Protein AF-X1GZP2-F1 (afdb_monomer_lite)

pLDDT: mean 79.72, std 18.7, range [32.41, 98.31]

Radius of gyration: 39.23 Å; chains: 1; bounding box: 104×43×105 Å

Foldseek 3Di:
DDDDDDDDDPPDPDDDFDWDDKDLDAKAWEAADDDDPDPDDDDDFFDKFWFADWQVPADPQKHFQCPPPPHHRQAQHFYDYDPPPDHTGDIDHHQDIKTKGADDDDDDDDDDPPDPDDDDDDDDDDDPDDPDDDDDDDDDDDPDDDPPPPPPDDDDDDDFFFDRMWMWDWGTSFAKAWETTIMTGNDIDRDDDPRTDDDDDDDLVVQDPVDHPQCCPPPHHRCPRHGYGYHHVPDHTRDIDDYNDIDIDTDTHHGDDDDDDDDD

Secondary structure (DSSP, 8-state):
-------------PPP-PPPP---PPSEEEE------S---SBPTT-EEEE-S-GGGPPTTEEESBSSTT--B-TT-EEEEPPTT--S--EE--S----EE---------------------------------SS--------------------------BSSEEEE----PPSEEEEEEEEESS-BSSPPTTEE----S-GGGPPTT---SBS-TT--B-TT-EEEEPPTTPPTT-EE--S----EES--B-----PPPP-

Organism: NCBI:txid412755

Sequence (264 aa):
SHNHGGYTSYTGPTPPLYTAEEENIPPYYEMAFIEKEANDTPIPSDLIVMWGGDISSIPAGWELCNGSNGTPDLRDKFIRGAPPGEDPGTLGGTIDHSHTYTQIPQHRHTIDSGGSSHSHGVGSVKSNGVGALIWTGACYTRGVGYTNYGGNTHTHSVPNVGQATCTTLNTNNQPPYFKVAFIMNTVVTENLPLGAISMWGDSIANIPSGWNQCTGTSGTPNMLDRFPKGVATGEQPGLVGGSATHRHTYTAVPQHTHTIPTDP

Structure (mmCIF, N/CA/C/O backbone):
data_AF-X1GZP2-F1
#
_entry.id   AF-X1GZP2-F1
#
loop_
_atom_site.group_PDB
_atom_site.id
_atom_site.type_symbol
_atom_site.label_atom_id
_atom_site.label_alt_id
_atom_site.label_comp_id
_atom_site.label_asym_id
_atom_site.label_entity_id
_atom_site.label_seq_id
_atom_site.pdbx_PDB_ins_code
_atom_site.Cartn_x
_atom_site.Cartn_y
_atom_site.Cartn_z
_atom_site.occupancy
_atom_site.B_iso_or_equiv
_atom_site.auth_seq_id
_atom_site.auth_comp_id
_atom_site.auth_asym_id
_atom_site.auth_atom_id
_atom_site.pdbx_PDB_model_num
ATOM 1 N N . SER A 1 1 ? 49.727 25.126 -46.346 1.00 43.44 1 SER A N 1
ATOM 2 C CA . SER A 1 1 ? 48.559 25.706 -45.659 1.00 43.44 1 SER A CA 1
ATOM 3 C C . SER A 1 1 ? 47.305 25.021 -46.169 1.00 43.44 1 SER A C 1
ATOM 5 O O . SER A 1 1 ? 46.887 25.325 -47.276 1.00 43.44 1 SER A O 1
ATOM 7 N N . HIS A 1 2 ? 46.717 24.091 -45.415 1.00 32.41 2 HIS A N 1
ATOM 8 C CA . HIS A 1 2 ? 45.388 23.581 -45.758 1.00 32.41 2 HIS A CA 1
ATOM 9 C C . HIS A 1 2 ? 44.452 23.771 -44.570 1.00 32.41 2 HIS A C 1
ATOM 11 O O . HIS A 1 2 ? 44.559 23.137 -43.522 1.00 32.41 2 HIS A O 1
ATOM 17 N N . ASN A 1 3 ? 43.624 24.789 -44.772 1.00 36.22 3 ASN A N 1
ATOM 18 C CA . ASN A 1 3 ? 42.573 25.295 -43.919 1.00 36.22 3 ASN A CA 1
ATOM 19 C C . ASN A 1 3 ? 41.535 24.184 -43.708 1.00 36.22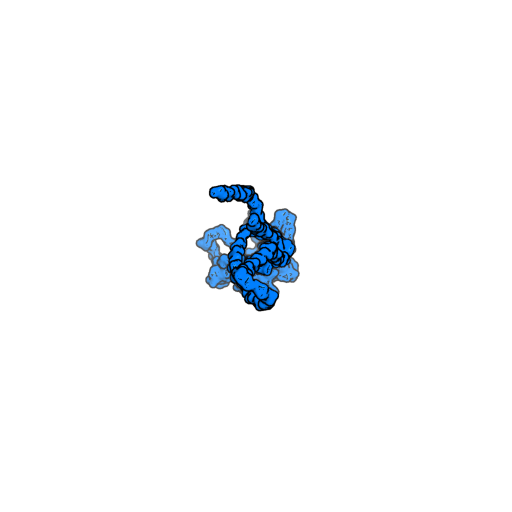 3 ASN A C 1
ATOM 21 O O . ASN A 1 3 ? 40.901 23.757 -44.671 1.00 36.22 3 ASN A O 1
ATOM 25 N N . HIS A 1 4 ? 41.394 23.692 -42.478 1.00 39.31 4 HIS A N 1
ATOM 26 C CA . HIS A 1 4 ? 40.314 22.775 -42.131 1.00 39.31 4 HIS A CA 1
ATOM 27 C C . HIS A 1 4 ? 39.087 23.615 -41.791 1.00 39.31 4 HIS A C 1
ATOM 29 O O . HIS A 1 4 ? 39.000 24.208 -40.716 1.00 39.31 4 HIS A O 1
ATOM 35 N N . GLY A 1 5 ? 38.170 23.705 -42.755 1.00 33.16 5 GLY A N 1
ATOM 36 C CA . GLY A 1 5 ? 36.860 24.310 -42.564 1.00 33.16 5 GLY A CA 1
ATOM 37 C C . GLY A 1 5 ? 36.130 23.610 -41.422 1.00 33.16 5 GLY A C 1
ATOM 38 O O . GLY A 1 5 ? 35.934 22.396 -41.450 1.00 33.16 5 GLY A O 1
ATOM 39 N N . GLY A 1 6 ? 35.767 24.385 -40.403 1.00 36.72 6 GLY A N 1
ATOM 40 C CA . GLY A 1 6 ? 34.932 23.919 -39.309 1.00 36.72 6 GLY A CA 1
ATOM 41 C C . GLY A 1 6 ? 33.569 23.493 -39.839 1.00 36.72 6 GLY A C 1
ATOM 42 O O . GLY A 1 6 ? 32.854 24.290 -40.442 1.00 36.72 6 GLY A O 1
ATOM 43 N N . TYR A 1 7 ? 33.205 22.238 -39.595 1.00 40.03 7 TYR A N 1
ATOM 44 C CA . TYR A 1 7 ? 31.831 21.790 -39.754 1.00 40.03 7 TYR A CA 1
ATOM 45 C C . TYR A 1 7 ? 31.031 22.281 -38.552 1.00 40.03 7 TYR A C 1
ATOM 47 O O . TYR A 1 7 ? 31.285 21.901 -37.407 1.00 40.03 7 TYR A O 1
ATOM 55 N N . THR A 1 8 ? 30.071 23.157 -38.818 1.00 41.31 8 THR A N 1
ATOM 56 C CA . THR A 1 8 ? 29.083 23.601 -37.844 1.00 41.31 8 THR A CA 1
ATOM 57 C C . THR A 1 8 ? 28.119 22.447 -37.570 1.00 41.31 8 THR A C 1
ATOM 59 O O . THR A 1 8 ? 27.216 22.162 -38.352 1.00 41.31 8 THR A O 1
ATOM 62 N N . SER A 1 9 ? 28.301 21.750 -36.447 1.00 46.78 9 SER A N 1
ATOM 63 C CA . SER A 1 9 ? 27.241 20.901 -35.905 1.00 46.78 9 SER A CA 1
ATOM 64 C C . SER A 1 9 ? 26.099 21.808 -35.459 1.00 46.78 9 SER A C 1
ATOM 66 O O . SER A 1 9 ? 26.313 22.703 -34.644 1.00 46.78 9 SER A O 1
ATOM 68 N N . TYR A 1 10 ? 24.904 21.596 -36.004 1.00 42.06 10 TYR A N 1
ATOM 69 C CA . TYR A 1 10 ? 23.681 22.267 -35.576 1.00 42.06 10 TYR A CA 1
ATOM 70 C C . TYR A 1 10 ? 23.514 22.127 -34.052 1.00 42.06 10 TYR A C 1
ATOM 72 O O . TYR A 1 10 ? 23.301 21.028 -33.550 1.00 42.06 10 TYR A O 1
ATOM 80 N N . THR A 1 11 ? 23.642 23.234 -33.314 1.00 45.88 11 THR A N 1
ATOM 81 C CA . THR A 1 11 ? 23.445 23.313 -31.856 1.00 45.88 11 THR A CA 1
ATOM 82 C C . THR A 1 11 ? 22.025 23.771 -31.524 1.00 45.88 11 THR A C 1
ATOM 84 O O . THR A 1 11 ? 21.825 24.666 -30.703 1.00 45.88 11 THR A O 1
ATOM 87 N N . GLY A 1 12 ? 21.023 23.216 -32.206 1.00 44.94 12 GLY A N 1
ATOM 88 C CA . GLY A 1 12 ? 19.660 23.306 -31.693 1.00 44.94 12 GLY A CA 1
ATOM 89 C C . GLY A 1 12 ? 19.553 22.428 -30.443 1.00 44.94 12 GLY A C 1
ATOM 90 O O . GLY A 1 12 ? 20.174 21.363 -30.423 1.00 44.94 12 GLY A O 1
ATOM 91 N N . PRO A 1 13 ? 18.815 22.834 -29.397 1.00 43.53 13 PRO A N 1
ATOM 92 C CA . PRO A 1 13 ? 18.552 21.945 -28.276 1.00 43.53 13 PRO A CA 1
ATOM 93 C C . PRO A 1 13 ? 17.840 20.704 -28.820 1.00 43.53 13 PRO A C 1
ATOM 95 O O . PRO A 1 13 ? 16.735 20.798 -29.356 1.00 43.53 13 PRO A O 1
ATOM 98 N N . THR A 1 14 ? 18.487 19.543 -28.740 1.00 56.09 14 THR A N 1
ATOM 99 C CA . THR A 1 14 ? 17.797 18.277 -28.960 1.00 56.09 14 THR A CA 1
ATOM 100 C C . THR A 1 14 ? 16.697 18.180 -27.907 1.00 56.09 14 THR A C 1
ATOM 102 O O . THR A 1 14 ? 16.983 18.405 -26.725 1.00 56.09 14 THR A O 1
ATOM 105 N N . PRO A 1 15 ? 15.442 17.884 -28.294 1.00 55.75 15 PRO A N 1
ATOM 106 C CA . PRO A 1 15 ? 14.413 17.579 -27.319 1.00 55.75 15 PRO A CA 1
ATOM 107 C C . PRO A 1 15 ? 14.950 16.502 -26.371 1.00 55.75 15 PRO A C 1
ATOM 109 O O . PRO A 1 15 ? 15.611 15.566 -26.839 1.00 55.75 15 PRO A O 1
ATOM 112 N N . PRO A 1 16 ? 14.740 16.636 -25.056 1.00 60.72 16 PRO A N 1
ATOM 113 C CA . PRO A 1 16 ? 15.142 15.602 -24.121 1.00 60.72 16 PRO A CA 1
ATOM 114 C C . PRO A 1 16 ? 14.532 14.261 -24.543 1.00 60.72 16 PRO A C 1
ATOM 116 O O . PRO A 1 16 ? 13.341 14.160 -24.833 1.00 60.72 16 PRO A O 1
ATOM 119 N N . LEU A 1 17 ? 15.385 13.242 -24.634 1.00 66.06 17 LEU A N 1
ATOM 120 C CA . LEU A 1 17 ? 14.959 11.877 -24.902 1.00 66.06 17 LEU A CA 1
ATOM 121 C C . LEU A 1 17 ? 14.375 11.318 -23.609 1.00 66.06 17 LEU A C 1
ATOM 123 O O . LEU A 1 17 ? 15.114 11.091 -22.650 1.00 66.06 17 LEU A O 1
ATOM 127 N N . TYR A 1 18 ? 13.064 11.116 -23.585 1.00 65.31 18 TYR A N 1
ATOM 128 C CA . TYR A 1 18 ? 12.374 10.479 -22.471 1.00 65.31 18 TYR A CA 1
ATOM 129 C C . TYR A 1 18 ? 12.030 9.034 -22.821 1.00 65.31 18 TYR A C 1
ATOM 131 O O . TYR A 1 18 ? 11.778 8.695 -23.979 1.00 65.31 18 TYR A O 1
ATOM 139 N N . THR A 1 19 ? 12.019 8.176 -21.807 1.00 69.44 19 THR A N 1
ATOM 140 C CA . THR A 1 19 ? 11.321 6.894 -21.899 1.00 69.44 19 THR A CA 1
ATOM 141 C C . THR A 1 19 ? 9.811 7.136 -21.851 1.00 69.44 19 THR A C 1
ATOM 143 O O . THR A 1 19 ? 9.376 8.215 -21.450 1.00 69.44 19 THR A O 1
ATOM 146 N N . ALA A 1 20 ? 9.005 6.146 -22.235 1.00 74.62 20 ALA A N 1
ATOM 147 C CA . ALA A 1 20 ? 7.559 6.221 -22.038 1.00 74.62 20 ALA A CA 1
ATOM 148 C C . ALA A 1 20 ? 7.217 6.457 -20.555 1.00 74.62 20 ALA A C 1
ATOM 150 O O . ALA A 1 20 ? 7.911 5.947 -19.667 1.00 74.62 20 ALA A O 1
ATOM 151 N N . GLU A 1 21 ? 6.165 7.233 -20.297 1.00 78.25 21 GLU A N 1
ATOM 152 C CA . GLU A 1 21 ? 5.580 7.364 -18.963 1.00 78.25 21 GLU A CA 1
ATOM 153 C C . GLU A 1 21 ? 4.803 6.094 -18.614 1.00 78.25 21 GLU A C 1
ATOM 155 O O . GLU A 1 21 ? 4.159 5.501 -19.475 1.00 78.25 21 GLU A O 1
ATOM 160 N N . GLU A 1 22 ? 4.873 5.681 -17.352 1.00 80.56 22 GLU A N 1
ATOM 161 C CA . GLU A 1 22 ? 4.202 4.486 -16.840 1.00 80.56 22 GLU A CA 1
ATOM 162 C C . GLU A 1 22 ? 3.630 4.775 -15.454 1.00 80.56 22 GLU A C 1
ATOM 164 O O . GLU A 1 22 ? 4.180 5.584 -14.698 1.00 80.56 22 GLU A O 1
ATOM 169 N N . GLU A 1 23 ? 2.533 4.102 -15.111 1.00 82.75 23 GLU A N 1
ATOM 170 C CA . GLU A 1 23 ? 1.934 4.210 -13.785 1.00 82.75 23 GLU A CA 1
ATOM 171 C C . GLU A 1 23 ? 2.861 3.583 -12.736 1.00 82.75 23 GLU A C 1
ATOM 173 O O . GLU A 1 23 ? 3.312 2.448 -12.870 1.00 82.75 23 GLU A O 1
ATOM 178 N N . ASN A 1 24 ? 3.142 4.328 -11.667 1.00 86.88 24 ASN A N 1
ATOM 179 C CA . ASN A 1 24 ? 3.998 3.883 -10.568 1.00 86.88 24 ASN A CA 1
ATOM 180 C C . ASN A 1 24 ? 3.250 3.868 -9.223 1.00 86.88 24 ASN A C 1
ATOM 182 O O . ASN A 1 24 ? 3.821 4.124 -8.163 1.00 86.88 24 ASN A O 1
ATOM 186 N N . ILE A 1 25 ? 1.941 3.625 -9.258 1.00 90.94 25 ILE A N 1
ATOM 187 C CA . ILE A 1 25 ? 1.127 3.557 -8.046 1.00 90.94 25 ILE A CA 1
ATOM 188 C C . ILE A 1 25 ? 1.198 2.119 -7.503 1.00 90.94 25 ILE A C 1
ATOM 190 O O . ILE A 1 25 ? 0.899 1.182 -8.250 1.00 90.94 25 ILE A O 1
ATOM 194 N N . PRO A 1 26 ? 1.597 1.904 -6.232 1.00 93.44 26 PRO A N 1
ATOM 195 C CA . PRO A 1 26 ? 1.622 0.568 -5.643 1.00 93.44 26 PRO A CA 1
ATOM 196 C C . PRO A 1 26 ? 0.196 0.018 -5.478 1.00 93.44 26 PRO A C 1
ATOM 198 O O . PRO A 1 26 ? -0.755 0.798 -5.487 1.00 93.44 26 PRO A O 1
ATOM 201 N N . PRO A 1 27 ? 0.010 -1.299 -5.261 1.00 94.31 27 PRO A N 1
ATOM 202 C CA . PRO A 1 27 ? -1.322 -1.892 -5.146 1.00 94.31 27 PRO A CA 1
ATOM 203 C C . PRO A 1 27 ? -2.185 -1.208 -4.081 1.00 94.31 27 PRO A C 1
ATOM 205 O O . PRO A 1 27 ? -1.811 -1.180 -2.904 1.00 94.31 27 PRO A O 1
ATOM 208 N N . TYR A 1 28 ? -3.348 -0.697 -4.478 1.00 95.75 28 TYR A N 1
ATOM 209 C CA . TYR A 1 28 ? -4.227 0.078 -3.605 1.00 95.75 28 TYR A CA 1
ATOM 210 C C . TYR A 1 28 ? -5.680 -0.399 -3.623 1.00 95.75 28 TYR A C 1
ATOM 212 O O . TYR A 1 28 ? -6.116 -1.111 -4.530 1.00 95.75 28 TYR A O 1
ATOM 220 N N . TYR A 1 29 ? -6.409 0.021 -2.592 1.00 96.69 29 TYR A N 1
ATOM 221 C CA . TYR A 1 29 ? -7.864 -0.009 -2.500 1.00 96.69 29 TYR A CA 1
ATOM 222 C C . TYR A 1 29 ? -8.360 1.418 -2.245 1.00 96.69 29 TYR A C 1
ATOM 224 O O . TYR A 1 29 ? -7.835 2.104 -1.361 1.00 96.69 29 TYR A O 1
ATOM 232 N N . GLU A 1 30 ? -9.346 1.874 -3.015 1.00 94.56 30 GLU A N 1
ATOM 233 C CA . GLU A 1 30 ? -9.943 3.197 -2.829 1.00 94.56 30 GLU A CA 1
ATOM 234 C C . GLU A 1 30 ? -10.972 3.191 -1.702 1.00 94.56 30 GLU A C 1
ATOM 236 O O . GLU A 1 30 ? -11.934 2.423 -1.717 1.00 94.56 30 GLU A O 1
ATOM 241 N N . MET A 1 31 ? -10.762 4.066 -0.721 1.00 93.12 31 MET A N 1
ATOM 242 C CA . MET A 1 31 ? -11.669 4.291 0.397 1.00 93.12 31 MET A CA 1
ATOM 243 C C . MET A 1 31 ? -12.045 5.765 0.508 1.00 93.12 31 MET A C 1
ATOM 245 O O . MET A 1 31 ? -11.239 6.651 0.223 1.00 93.12 31 MET A O 1
ATOM 249 N N . ALA A 1 32 ? -13.256 6.034 0.986 1.00 90.44 32 ALA A N 1
ATOM 250 C CA . ALA A 1 32 ? -13.651 7.382 1.361 1.00 90.44 32 ALA A CA 1
ATOM 251 C C . ALA A 1 32 ? -12.973 7.761 2.687 1.00 90.44 32 ALA A C 1
ATOM 253 O O . ALA A 1 32 ? -13.151 7.086 3.702 1.00 90.44 32 ALA A O 1
ATOM 254 N N . PHE A 1 33 ? -12.197 8.844 2.684 1.00 91.50 33 PHE A N 1
ATOM 255 C CA . PHE A 1 33 ? -11.716 9.458 3.918 1.00 91.50 33 PHE A CA 1
ATOM 256 C C . PHE A 1 33 ? -12.791 10.400 4.443 1.00 91.50 33 PHE A C 1
ATOM 258 O O . PHE A 1 33 ? -13.221 11.305 3.732 1.00 91.50 33 PHE A O 1
ATOM 265 N N . ILE A 1 34 ? -13.234 10.157 5.672 1.00 88.06 34 ILE A N 1
ATOM 266 C CA . ILE A 1 34 ? -14.304 10.917 6.312 1.00 88.06 34 ILE A CA 1
ATOM 267 C C . ILE A 1 34 ? -13.761 11.673 7.523 1.00 88.06 34 ILE A C 1
ATOM 269 O O . ILE A 1 34 ? -12.947 11.147 8.283 1.00 88.06 34 ILE A O 1
ATOM 273 N N . GLU A 1 35 ? -14.232 12.903 7.700 1.00 89.00 35 GLU A N 1
ATOM 274 C CA . GLU A 1 35 ? -13.983 13.735 8.874 1.00 89.00 35 GLU A CA 1
ATOM 275 C C . GLU A 1 35 ? -15.296 13.929 9.632 1.00 89.00 35 GLU A C 1
ATOM 277 O O . GLU A 1 35 ? -16.379 14.027 9.050 1.00 89.00 35 GLU A O 1
ATOM 282 N N . LYS A 1 36 ? -15.214 13.917 10.961 1.00 85.44 36 LYS A N 1
ATOM 283 C CA . LYS A 1 36 ? -16.381 14.077 11.822 1.00 85.44 36 LYS A CA 1
ATOM 284 C C . LYS A 1 36 ? -16.612 15.561 12.095 1.00 85.44 36 LYS A C 1
ATOM 286 O O . LYS A 1 36 ? -15.870 16.166 12.855 1.00 85.44 36 LYS A O 1
ATOM 291 N N . GLU A 1 37 ? -17.695 16.104 11.547 1.00 87.25 37 GLU A N 1
ATOM 292 C CA . GLU A 1 37 ? -18.018 17.544 11.601 1.00 87.25 37 GLU A CA 1
ATOM 293 C C . GLU A 1 37 ? -18.861 17.974 12.819 1.00 87.25 37 GLU A C 1
ATOM 295 O O . GLU A 1 37 ? -19.132 19.157 13.020 1.00 87.25 37 GLU A O 1
ATOM 300 N N . ALA A 1 38 ? -19.317 17.029 13.646 1.00 84.25 38 ALA A N 1
ATOM 301 C CA . ALA A 1 38 ? -20.135 17.317 14.824 1.00 84.25 38 ALA A CA 1
ATOM 302 C C . ALA A 1 38 ? -19.796 16.394 15.997 1.00 84.25 38 ALA A C 1
ATOM 304 O O . ALA A 1 38 ? -19.423 15.230 15.828 1.00 84.25 38 ALA A O 1
ATOM 305 N N . ASN A 1 39 ? -19.953 16.902 17.218 1.00 77.44 39 ASN A N 1
ATOM 306 C CA . ASN A 1 39 ? -19.701 16.164 18.454 1.00 77.44 39 ASN A CA 1
ATOM 307 C C . ASN A 1 39 ? -20.886 15.268 18.845 1.00 77.44 39 ASN A C 1
ATOM 309 O O . ASN A 1 39 ? -21.477 15.474 19.896 1.00 77.44 39 ASN A O 1
ATOM 313 N N . ASP A 1 40 ? -21.185 14.251 18.036 1.00 67.12 40 ASP A N 1
ATOM 314 C CA . ASP A 1 40 ? -22.168 13.222 18.397 1.00 67.12 40 ASP A CA 1
ATOM 315 C C . ASP A 1 40 ? -21.485 11.876 18.697 1.00 67.12 40 ASP A C 1
ATOM 317 O O . ASP A 1 40 ? -20.550 11.474 18.002 1.00 67.12 40 ASP A O 1
ATOM 321 N N . THR A 1 41 ? -21.914 11.203 19.762 1.00 72.69 41 THR A N 1
ATOM 322 C CA . THR A 1 41 ? -21.697 9.768 20.013 1.00 72.69 41 THR A CA 1
ATOM 323 C C . THR A 1 41 ? -22.954 9.035 19.556 1.00 72.69 41 THR A C 1
ATOM 325 O O . THR A 1 41 ? -24.044 9.560 19.818 1.00 72.69 41 THR A O 1
ATOM 328 N N . PRO A 1 42 ? -22.873 7.858 18.909 1.00 85.75 42 PRO A N 1
ATOM 329 C CA . PRO A 1 42 ? -21.751 6.895 18.864 1.00 85.75 42 PRO A CA 1
ATOM 330 C C . PRO A 1 42 ? -20.970 6.816 17.525 1.00 85.75 42 PRO A C 1
ATOM 332 O O . PRO A 1 42 ? -21.340 7.443 16.534 1.00 85.75 42 PRO A O 1
ATOM 335 N N . ILE A 1 43 ? -19.890 6.016 17.486 1.00 86.19 43 ILE A N 1
ATOM 336 C CA . ILE A 1 43 ? -19.159 5.649 16.257 1.00 86.19 43 ILE A CA 1
ATOM 337 C C . ILE A 1 43 ? -20.088 4.800 15.366 1.00 86.19 43 ILE A C 1
ATOM 339 O O . ILE A 1 43 ? -20.596 3.774 15.838 1.00 86.19 43 ILE A O 1
ATOM 343 N N . PRO A 1 44 ? -20.327 5.192 14.098 1.00 87.69 44 PRO A N 1
ATOM 344 C CA . PRO A 1 44 ? -21.209 4.451 13.196 1.00 87.69 44 PRO A CA 1
ATOM 345 C C . PRO A 1 44 ? -20.620 3.081 12.853 1.00 87.69 44 PRO A C 1
ATOM 347 O O . PRO A 1 44 ? -19.403 2.917 12.912 1.00 87.69 44 PRO A O 1
ATOM 350 N N . SER A 1 45 ? -21.465 2.112 12.479 1.00 90.31 45 SER A N 1
ATOM 351 C CA . SER A 1 45 ? -20.993 0.869 11.849 1.00 90.31 45 SER A CA 1
ATOM 352 C C . SER A 1 45 ? -20.196 1.170 10.578 1.00 90.31 45 SER A C 1
ATOM 354 O O . SER A 1 45 ? -20.312 2.257 10.010 1.00 90.31 45 SER A O 1
ATOM 356 N N . ASP A 1 46 ? -19.405 0.195 10.135 1.00 92.38 46 ASP A N 1
ATOM 357 C CA . ASP A 1 46 ? -18.638 0.242 8.887 1.00 92.38 46 ASP A CA 1
ATOM 358 C C . ASP A 1 46 ? -17.434 1.206 8.906 1.00 92.38 46 ASP A C 1
ATOM 360 O O . ASP A 1 46 ? -16.728 1.362 7.906 1.00 92.38 46 ASP A O 1
ATOM 364 N N . LEU A 1 47 ? -17.127 1.802 10.064 1.00 94.06 47 LEU A N 1
ATOM 365 C CA . LEU A 1 47 ? -15.887 2.530 10.292 1.00 94.06 47 LEU A CA 1
ATOM 366 C C . LEU A 1 47 ? -14.705 1.553 10.302 1.00 94.06 47 LEU A C 1
ATOM 368 O O . LEU A 1 47 ? -14.663 0.586 11.067 1.00 94.06 47 LEU A O 1
ATOM 372 N N . ILE A 1 48 ? -13.702 1.851 9.481 1.00 96.56 48 ILE A N 1
ATOM 373 C CA . ILE A 1 48 ? -12.472 1.070 9.383 1.00 96.56 48 ILE A CA 1
ATOM 374 C C . ILE A 1 48 ? -11.354 1.788 10.127 1.00 96.56 48 ILE A C 1
ATOM 376 O O . ILE A 1 48 ? -11.112 2.975 9.911 1.00 96.56 48 ILE A O 1
ATOM 380 N N . VAL A 1 49 ? -10.623 1.052 10.960 1.00 96.81 49 VAL A N 1
ATOM 381 C CA . VAL A 1 49 ? -9.417 1.549 11.630 1.00 96.81 49 VAL A CA 1
ATOM 382 C C . VAL A 1 49 ? -8.237 0.619 11.396 1.00 96.81 49 VAL A C 1
ATOM 384 O O . VAL A 1 49 ? -8.392 -0.571 11.113 1.00 96.81 49 VAL A O 1
ATOM 387 N N . MET A 1 50 ? -7.032 1.170 11.529 1.00 98.00 50 MET A N 1
ATOM 388 C CA . MET A 1 50 ? -5.825 0.357 11.618 1.00 98.00 50 MET A CA 1
ATOM 389 C C . MET A 1 50 ? -5.761 -0.299 12.997 1.00 98.00 50 MET A C 1
ATOM 391 O O . MET A 1 50 ? -6.151 0.293 14.003 1.00 98.00 50 MET A O 1
ATOM 395 N N . TRP A 1 51 ? -5.226 -1.509 13.059 1.00 97.81 51 TRP A N 1
ATOM 396 C CA . TRP A 1 51 ? -5.117 -2.272 14.290 1.00 97.81 51 TRP A CA 1
ATOM 397 C C . TRP A 1 51 ? -3.816 -3.070 14.335 1.00 97.81 51 TRP A C 1
ATOM 399 O O . TRP A 1 51 ? -3.396 -3.673 13.343 1.00 97.81 51 TRP A O 1
ATOM 409 N N . GLY A 1 52 ? -3.153 -3.019 15.492 1.00 93.94 52 GLY A N 1
ATOM 410 C CA . GLY A 1 52 ? -1.811 -3.576 15.688 1.00 93.94 52 GLY A CA 1
ATOM 411 C C . GLY A 1 52 ? -1.741 -4.890 16.469 1.00 93.94 52 GLY A C 1
ATOM 412 O O . GLY A 1 52 ? -0.634 -5.366 16.694 1.00 93.94 52 GLY A O 1
ATOM 413 N N . GLY A 1 53 ? -2.872 -5.437 16.928 1.00 93.81 53 GLY A N 1
ATOM 414 C CA . GLY A 1 53 ? -2.916 -6.686 17.701 1.00 93.81 53 GLY A CA 1
ATOM 415 C C . GLY A 1 53 ? -2.883 -7.957 16.842 1.00 93.81 53 GLY A C 1
ATOM 416 O O . GLY A 1 53 ? -2.885 -7.898 15.613 1.00 93.81 53 GLY A O 1
ATOM 417 N N . ASP A 1 54 ? -2.890 -9.124 17.491 1.00 95.69 54 ASP A N 1
ATOM 418 C CA . ASP A 1 54 ? -2.938 -10.424 16.806 1.00 95.69 54 ASP A CA 1
ATOM 419 C C . ASP A 1 54 ? -4.318 -10.676 16.195 1.00 95.69 54 ASP A C 1
ATOM 421 O O . ASP A 1 54 ? -5.307 -10.605 16.910 1.00 95.69 54 ASP A O 1
ATOM 425 N N . ILE A 1 55 ? -4.429 -11.090 14.932 1.00 96.44 55 ILE A N 1
ATOM 426 C CA . ILE A 1 55 ? -5.710 -11.313 14.225 1.00 96.44 55 ILE A CA 1
ATOM 427 C C . ILE A 1 55 ? -6.718 -12.181 15.009 1.00 96.44 55 ILE A C 1
ATOM 429 O O . ILE A 1 55 ? -7.923 -11.964 14.915 1.00 96.44 55 ILE A O 1
ATOM 433 N N . SER A 1 56 ? -6.260 -13.146 15.811 1.00 96.31 56 SER A N 1
ATOM 434 C CA . SER A 1 56 ? -7.130 -13.996 16.645 1.00 96.31 56 SER A CA 1
ATOM 435 C C . SER A 1 56 ? -7.732 -13.285 17.866 1.00 96.31 56 SER A C 1
ATOM 437 O O . SER A 1 56 ? -8.635 -13.823 18.501 1.00 96.31 56 SER A O 1
ATOM 439 N N . SER A 1 57 ? -7.227 -12.100 18.204 1.00 96.31 57 SER A N 1
ATOM 440 C CA . SER A 1 57 ? -7.634 -11.265 19.339 1.00 96.31 57 SER A CA 1
ATOM 441 C C . SER A 1 57 ? -8.446 -10.035 18.924 1.00 96.31 57 SER A C 1
ATOM 443 O O . SER A 1 57 ? -8.671 -9.148 19.750 1.00 96.31 57 SER A O 1
ATOM 445 N N . ILE A 1 58 ? -8.890 -9.973 17.659 1.00 96.69 58 ILE A N 1
ATOM 446 C CA . ILE A 1 58 ? -9.779 -8.908 17.183 1.00 96.69 58 ILE A CA 1
ATOM 447 C C . ILE A 1 58 ? -11.009 -8.851 18.110 1.00 96.69 58 ILE A C 1
ATOM 449 O O . ILE A 1 58 ? -11.648 -9.884 18.338 1.00 96.69 58 ILE A O 1
ATOM 453 N N . PRO A 1 59 ? -11.332 -7.679 18.689 1.00 96.00 59 PRO A N 1
ATOM 454 C CA . PRO A 1 59 ? -12.417 -7.573 19.658 1.00 96.00 59 PRO A CA 1
ATOM 455 C C . PRO A 1 59 ? -13.791 -7.894 19.070 1.00 96.00 59 PRO A C 1
ATOM 457 O O . PRO A 1 59 ? -14.053 -7.671 17.891 1.00 96.00 59 PRO A O 1
ATOM 460 N N . ALA A 1 60 ? -14.709 -8.351 19.922 1.00 94.50 60 ALA A N 1
ATOM 461 C CA . ALA A 1 60 ? -16.102 -8.540 19.530 1.00 94.50 60 ALA A CA 1
ATOM 462 C C . ALA A 1 60 ? -16.713 -7.231 18.993 1.00 94.50 60 ALA A C 1
ATOM 464 O O . ALA A 1 60 ? -16.457 -6.151 19.530 1.00 94.50 60 ALA A O 1
ATOM 465 N N . GLY A 1 61 ? -17.531 -7.340 17.943 1.00 94.25 61 GLY A N 1
ATOM 466 C CA . GLY A 1 61 ? -18.088 -6.184 17.232 1.00 94.25 61 GLY A CA 1
ATOM 467 C C . GLY A 1 61 ? -17.140 -5.563 16.203 1.00 94.25 61 GLY A C 1
ATOM 468 O O . GLY A 1 61 ? -17.493 -4.547 15.612 1.00 94.25 61 GLY A O 1
ATOM 469 N N . TRP A 1 62 ? -15.966 -6.166 15.985 1.00 96.94 62 TRP A N 1
ATOM 470 C CA . TRP A 1 62 ? -15.015 -5.807 14.938 1.00 96.94 62 TRP A CA 1
ATOM 471 C C . TRP A 1 62 ? -14.651 -7.026 14.104 1.00 96.94 62 TRP A C 1
ATOM 473 O O . TRP A 1 62 ? -14.586 -8.147 14.608 1.00 96.94 62 TRP A O 1
ATOM 483 N N . GLU A 1 63 ? -14.375 -6.798 12.828 1.00 97.31 63 GLU A N 1
ATOM 484 C CA . GLU A 1 63 ? -14.010 -7.843 11.883 1.00 97.31 63 GLU A CA 1
ATOM 485 C C . GLU A 1 63 ? -12.843 -7.426 10.995 1.00 97.31 63 GLU A C 1
ATOM 487 O O . GLU A 1 63 ? -12.677 -6.255 10.658 1.00 97.31 63 GLU A O 1
ATOM 492 N N . LEU A 1 64 ? -12.015 -8.398 10.606 1.00 98.06 64 LEU A N 1
ATOM 493 C CA . LEU A 1 64 ? -10.916 -8.172 9.672 1.00 98.06 64 LEU A CA 1
ATOM 494 C C . LEU A 1 64 ? -11.467 -7.829 8.284 1.00 98.06 64 LEU A C 1
ATOM 496 O O . LEU A 1 64 ? -12.253 -8.595 7.735 1.00 98.06 64 LEU A O 1
ATOM 500 N N . CYS A 1 65 ? -10.965 -6.751 7.683 1.00 98.00 65 CYS A N 1
ATOM 501 C CA . CYS A 1 65 ? -11.265 -6.366 6.305 1.00 98.00 65 CYS A CA 1
ATOM 502 C C . CYS A 1 65 ? -10.590 -7.318 5.305 1.00 98.00 65 CYS A C 1
ATOM 504 O O . CYS A 1 65 ? -9.517 -7.033 4.764 1.00 98.00 65 CYS A O 1
ATOM 506 N N . ASN A 1 66 ? -11.206 -8.482 5.095 1.00 97.19 66 ASN A N 1
ATOM 507 C CA . ASN A 1 66 ? -10.707 -9.564 4.244 1.00 97.19 66 ASN A CA 1
ATOM 508 C C . ASN A 1 66 ? -11.686 -9.968 3.125 1.00 97.19 66 ASN A C 1
ATOM 510 O O . ASN A 1 66 ? -11.481 -11.009 2.496 1.00 97.19 66 ASN A O 1
ATOM 514 N N . GLY A 1 67 ? -12.750 -9.189 2.902 1.00 96.31 67 GLY A N 1
ATOM 515 C CA . GLY A 1 67 ? -13.797 -9.495 1.921 1.00 96.31 67 GLY A CA 1
ATOM 516 C C . GLY A 1 67 ? -14.945 -10.363 2.453 1.00 96.31 67 GLY A C 1
ATOM 517 O O . GLY A 1 67 ? -15.887 -10.646 1.715 1.00 96.31 67 GLY A O 1
ATOM 518 N N . SER A 1 68 ? -14.878 -10.824 3.705 1.00 94.94 68 SER A N 1
ATOM 519 C CA . SER A 1 68 ? -15.935 -11.629 4.334 1.00 94.94 68 SER A CA 1
ATOM 520 C C . SER A 1 68 ? -16.903 -10.750 5.122 1.00 94.94 68 SER A C 1
ATOM 522 O O . SER A 1 68 ? -16.548 -9.647 5.536 1.00 94.94 68 SER A O 1
ATOM 524 N N . ASN A 1 69 ? -18.124 -11.253 5.343 1.00 92.94 69 ASN A N 1
ATOM 525 C CA . ASN A 1 69 ? -19.142 -10.636 6.207 1.00 92.94 69 ASN A CA 1
ATOM 526 C C . ASN A 1 69 ? -19.456 -9.161 5.881 1.00 92.94 69 ASN A C 1
ATOM 528 O O . ASN A 1 69 ? -19.796 -8.380 6.760 1.00 92.94 69 ASN A O 1
ATOM 532 N N . GLY A 1 70 ? -19.348 -8.781 4.604 1.00 92.06 70 GLY A N 1
ATOM 533 C CA . GLY A 1 70 ? -19.616 -7.414 4.144 1.00 92.06 70 GLY A CA 1
ATOM 534 C C . GLY A 1 70 ? -18.439 -6.446 4.286 1.00 92.06 70 GLY A C 1
ATOM 535 O O . GLY A 1 70 ? -18.543 -5.316 3.821 1.00 92.06 70 GLY A O 1
ATOM 536 N N . THR A 1 71 ? -17.309 -6.879 4.851 1.00 96.75 71 THR A N 1
ATOM 537 C CA . THR A 1 71 ? -16.092 -6.058 4.904 1.00 96.75 71 THR A CA 1
ATOM 538 C C . THR A 1 71 ? -15.407 -5.980 3.530 1.00 96.75 71 THR A C 1
ATOM 540 O O . THR A 1 71 ? -15.452 -6.950 2.768 1.00 96.75 71 THR A O 1
ATOM 543 N N . PRO A 1 72 ? -14.732 -4.868 3.184 1.00 96.75 72 PRO A N 1
ATOM 544 C CA . PRO A 1 72 ? -13.870 -4.804 2.007 1.00 96.75 72 PRO A CA 1
ATOM 545 C C . PRO A 1 72 ? -12.631 -5.690 2.187 1.00 96.75 72 PRO A C 1
ATOM 547 O O . PRO A 1 72 ? -12.217 -5.980 3.308 1.00 96.75 72 PRO A O 1
ATOM 550 N N . ASP A 1 73 ? -11.998 -6.105 1.089 1.00 97.12 73 ASP A N 1
ATOM 551 C CA . ASP A 1 73 ? -10.729 -6.841 1.141 1.00 97.12 73 ASP A CA 1
ATOM 552 C C . ASP A 1 73 ? -9.533 -5.885 1.034 1.00 97.12 73 ASP A C 1
ATOM 554 O O . ASP A 1 73 ? -9.115 -5.494 -0.059 1.00 97.12 73 ASP A O 1
ATOM 558 N N . LEU A 1 74 ? -8.968 -5.521 2.187 1.00 97.56 74 LEU A N 1
ATOM 559 C CA . LEU A 1 74 ? -7.844 -4.582 2.286 1.00 97.56 74 LEU A CA 1
ATOM 560 C C . LEU A 1 74 ? -6.488 -5.290 2.415 1.00 97.56 74 LEU A C 1
ATOM 562 O O . LEU A 1 74 ? -5.459 -4.647 2.643 1.00 97.56 74 LEU A O 1
ATOM 566 N N . ARG A 1 75 ? -6.456 -6.619 2.261 1.00 97.19 75 ARG A N 1
ATOM 567 C CA . ARG A 1 75 ? -5.231 -7.412 2.407 1.00 97.19 75 ARG A CA 1
ATOM 568 C C . ARG A 1 75 ? -4.221 -7.092 1.311 1.00 97.19 75 ARG A C 1
ATOM 570 O O . ARG A 1 75 ? -4.549 -7.043 0.121 1.00 97.19 75 ARG A O 1
ATOM 577 N N . ASP A 1 76 ? -2.966 -6.907 1.720 1.00 96.56 76 ASP A N 1
ATOM 578 C CA . ASP A 1 76 ? -1.848 -6.513 0.855 1.00 96.56 76 ASP A CA 1
ATOM 579 C C . ASP A 1 76 ? -2.074 -5.222 0.039 1.00 96.56 76 ASP A C 1
ATOM 581 O O . ASP A 1 76 ? -1.396 -4.997 -0.968 1.00 96.56 76 ASP A O 1
ATOM 585 N N . LYS A 1 77 ? -2.987 -4.346 0.475 1.00 96.81 77 LYS A N 1
ATOM 586 C CA . LYS A 1 77 ? -3.270 -3.060 -0.177 1.00 96.81 77 LYS A CA 1
ATOM 587 C C . LYS A 1 77 ? -2.766 -1.881 0.648 1.00 96.81 77 LYS A C 1
ATOM 589 O O . LYS A 1 77 ? -2.783 -1.912 1.880 1.00 96.81 77 LYS A O 1
ATOM 594 N N . PHE A 1 78 ? -2.344 -0.836 -0.053 1.00 97.44 78 PHE A N 1
ATOM 595 C CA . PHE A 1 78 ? -2.328 0.525 0.477 1.00 97.44 78 PHE A CA 1
ATOM 596 C C . PHE A 1 78 ? -3.721 1.148 0.343 1.00 97.44 78 PHE A C 1
ATOM 598 O O . PHE A 1 78 ? -4.527 0.708 -0.477 1.00 97.44 78 PHE A O 1
ATOM 605 N N . ILE A 1 79 ? -4.006 2.180 1.132 1.00 96.62 79 ILE A N 1
ATOM 606 C CA . ILE A 1 79 ? -5.281 2.896 1.056 1.00 96.62 79 ILE A CA 1
ATOM 607 C C . ILE A 1 79 ? -5.098 4.175 0.246 1.00 96.62 79 ILE A C 1
ATOM 609 O O . ILE A 1 79 ? -4.193 4.965 0.522 1.00 96.62 79 ILE A O 1
ATOM 613 N N . ARG A 1 80 ? -5.972 4.382 -0.738 1.00 95.88 80 ARG A N 1
ATOM 614 C CA . ARG A 1 80 ? -6.047 5.602 -1.545 1.00 95.88 80 ARG A CA 1
ATOM 615 C C . ARG A 1 80 ? -7.405 6.265 -1.320 1.00 95.88 80 ARG A C 1
ATOM 617 O O . ARG A 1 80 ? -8.402 5.570 -1.179 1.00 95.88 80 ARG A O 1
ATOM 624 N N . GLY A 1 81 ? -7.446 7.593 -1.282 1.00 94.25 81 GLY A N 1
ATOM 625 C CA . GLY A 1 81 ? -8.712 8.323 -1.209 1.00 94.25 81 GLY A CA 1
ATOM 626 C C . GLY A 1 81 ? -9.521 8.148 -2.495 1.00 94.25 81 GLY A C 1
ATOM 627 O O . GLY A 1 81 ? -8.965 8.328 -3.580 1.00 94.25 81 GLY A O 1
ATOM 628 N N . ALA A 1 82 ? -10.803 7.811 -2.367 1.00 93.75 82 ALA A N 1
ATOM 629 C CA . ALA A 1 82 ? -11.732 7.776 -3.492 1.00 93.75 82 ALA A CA 1
ATOM 630 C C . ALA A 1 82 ? -11.895 9.181 -4.116 1.00 93.75 82 ALA A C 1
ATOM 632 O O . ALA A 1 82 ? -11.831 10.185 -3.390 1.00 93.75 82 ALA A O 1
ATOM 633 N N . PRO A 1 83 ? -12.096 9.287 -5.443 1.00 90.31 83 PRO A N 1
ATOM 634 C CA . PRO A 1 83 ? -12.399 10.561 -6.086 1.00 90.31 83 PRO A CA 1
ATOM 635 C C . PRO A 1 83 ? -13.684 11.209 -5.534 1.00 90.31 83 PRO A C 1
ATOM 637 O O . PRO A 1 83 ? -14.574 10.515 -5.036 1.00 90.31 83 PRO A O 1
ATOM 640 N N . PRO A 1 84 ? -13.831 12.545 -5.626 1.00 90.94 84 PRO A N 1
ATOM 641 C CA . PRO A 1 84 ? -15.037 13.223 -5.162 1.00 90.94 84 PRO A CA 1
ATOM 642 C C . PRO A 1 84 ? -16.303 12.696 -5.850 1.00 90.94 84 PRO A C 1
ATOM 644 O O . PRO A 1 84 ? -16.432 12.783 -7.069 1.00 90.94 84 PRO A O 1
ATOM 647 N N . GLY A 1 85 ? -17.263 12.219 -5.055 1.00 88.94 85 GLY A N 1
ATOM 648 C CA . GLY A 1 85 ? -18.546 11.715 -5.555 1.00 88.94 85 GLY A CA 1
ATOM 649 C C . GLY A 1 85 ? -18.513 10.279 -6.084 1.00 88.94 85 GLY A C 1
ATOM 650 O O . GLY A 1 85 ? -19.513 9.842 -6.649 1.00 88.94 85 GLY A O 1
ATOM 651 N N . GLU A 1 86 ? -17.405 9.559 -5.900 1.00 90.62 86 GLU A N 1
ATOM 652 C CA . GLU A 1 86 ? -17.290 8.139 -6.231 1.00 90.62 86 GLU A CA 1
ATOM 653 C C . GLU A 1 86 ? -17.339 7.272 -4.967 1.00 90.62 86 GLU A C 1
ATOM 655 O O . GLU A 1 86 ? -16.796 7.631 -3.918 1.00 90.62 86 GLU A O 1
ATOM 660 N N . ASP A 1 87 ? -18.005 6.122 -5.076 1.00 90.50 87 ASP A N 1
ATOM 661 C CA . ASP A 1 87 ? -18.068 5.142 -3.996 1.00 90.50 87 ASP A CA 1
ATOM 662 C C . ASP A 1 87 ? -16.715 4.422 -3.834 1.00 90.50 87 ASP A C 1
ATOM 664 O O . ASP A 1 87 ? -16.023 4.154 -4.822 1.00 90.50 87 ASP A O 1
ATOM 668 N N . PRO A 1 88 ? -16.323 4.058 -2.600 1.00 91.94 88 PRO A N 1
ATOM 669 C CA . PRO A 1 88 ? -15.128 3.257 -2.365 1.00 91.94 88 PRO A CA 1
ATOM 670 C C . PRO A 1 88 ? -15.280 1.849 -2.957 1.00 91.94 88 PRO A C 1
ATOM 672 O O . PRO A 1 88 ? -16.375 1.289 -2.983 1.00 91.94 88 PRO A O 1
ATOM 675 N N . GLY A 1 89 ? -14.174 1.226 -3.368 1.00 89.81 89 GLY A N 1
ATOM 676 C CA . GLY A 1 89 ? -14.215 -0.136 -3.919 1.00 89.81 89 GLY A CA 1
ATOM 677 C C . GLY A 1 89 ? -13.275 -0.414 -5.080 1.00 89.81 89 GLY A C 1
ATOM 678 O O . GLY A 1 89 ? -13.007 -1.577 -5.387 1.00 89.81 89 GLY A O 1
ATOM 679 N N . THR A 1 90 ? -12.754 0.630 -5.721 1.00 92.81 90 THR A N 1
ATOM 680 C CA . THR A 1 90 ? -11.845 0.468 -6.854 1.00 92.81 90 THR A CA 1
ATOM 681 C C . THR A 1 90 ? -10.495 -0.072 -6.392 1.00 92.81 90 THR A C 1
ATOM 683 O O . THR A 1 90 ? -9.899 0.389 -5.415 1.00 92.81 90 THR A O 1
ATOM 686 N N . LEU A 1 91 ? -10.003 -1.063 -7.129 1.00 93.44 91 LEU A N 1
ATOM 687 C CA . LEU A 1 91 ? -8.670 -1.631 -6.990 1.00 93.44 91 LEU A CA 1
ATOM 688 C C . LEU A 1 91 ? -7.782 -1.112 -8.117 1.00 93.44 91 LEU A C 1
ATOM 690 O O . LEU A 1 91 ? -8.240 -0.956 -9.248 1.00 93.44 91 LEU A O 1
ATOM 694 N N . GLY A 1 92 ? -6.495 -0.943 -7.842 1.00 92.62 92 GLY A N 1
ATOM 695 C CA . GLY A 1 92 ? -5.537 -0.607 -8.885 1.00 92.62 92 GLY A CA 1
ATOM 696 C C . GLY A 1 92 ? -4.095 -0.674 -8.416 1.00 92.62 92 GLY A C 1
ATOM 697 O O . GLY A 1 92 ? -3.797 -1.177 -7.327 1.00 92.62 92 GLY A O 1
ATOM 698 N N . GLY A 1 93 ? -3.208 -0.155 -9.261 1.00 91.81 93 GLY A N 1
ATOM 699 C CA . GLY A 1 93 ? -1.772 -0.166 -9.034 1.00 91.81 93 GLY A CA 1
ATOM 700 C C . GLY A 1 93 ? -1.137 -1.535 -9.267 1.00 91.81 93 GLY A C 1
ATOM 701 O O . GLY A 1 93 ? -1.789 -2.582 -9.299 1.00 91.81 93 GLY A O 1
ATOM 702 N N . THR A 1 94 ? 0.177 -1.526 -9.424 1.00 89.75 94 THR A N 1
ATOM 703 C CA . THR A 1 94 ? 0.993 -2.715 -9.679 1.00 89.75 94 THR A CA 1
ATOM 704 C C . THR A 1 94 ? 2.233 -2.663 -8.801 1.00 89.75 94 THR A C 1
ATOM 706 O O . THR A 1 94 ? 2.639 -1.597 -8.349 1.00 89.75 94 THR A O 1
ATOM 709 N N . ILE A 1 95 ? 2.830 -3.823 -8.516 1.00 89.31 95 ILE A N 1
ATOM 710 C CA . ILE A 1 95 ? 4.110 -3.882 -7.790 1.00 89.31 95 ILE A CA 1
ATOM 711 C C . ILE A 1 95 ? 5.259 -3.439 -8.706 1.00 89.31 95 ILE A C 1
ATOM 713 O O . ILE A 1 95 ? 6.220 -2.834 -8.244 1.00 89.31 95 ILE A O 1
ATOM 717 N N . ASP A 1 96 ? 5.152 -3.708 -10.004 1.00 85.69 96 ASP A N 1
ATOM 718 C CA . ASP A 1 96 ? 6.202 -3.456 -10.987 1.00 85.69 96 ASP A CA 1
ATOM 719 C C . ASP A 1 96 ? 5.686 -2.543 -12.117 1.00 85.69 96 ASP A C 1
ATOM 721 O O . ASP A 1 96 ? 4.504 -2.580 -12.458 1.00 85.69 96 ASP A O 1
ATOM 725 N N . HIS A 1 97 ? 6.575 -1.733 -12.697 1.00 82.19 97 HIS A N 1
ATOM 726 C CA . HIS A 1 97 ? 6.334 -0.796 -13.797 1.00 82.19 97 HIS A CA 1
ATOM 727 C C . HIS A 1 97 ? 7.571 -0.732 -14.705 1.00 82.19 97 HIS A C 1
ATOM 729 O O . HIS A 1 97 ? 8.691 -0.546 -14.240 1.00 82.19 97 HIS A O 1
ATOM 735 N N . SER A 1 98 ? 7.417 -0.853 -16.017 1.00 83.75 98 SER A N 1
ATOM 736 C CA . SER A 1 98 ? 8.568 -0.931 -16.924 1.00 83.75 98 SER A CA 1
ATOM 737 C C . SER A 1 98 ? 8.490 0.126 -18.005 1.00 83.75 98 SER A C 1
ATOM 739 O O . SER A 1 98 ? 7.513 0.160 -18.738 1.00 83.75 98 SER A O 1
ATOM 741 N N . HIS A 1 99 ? 9.540 0.920 -18.190 1.00 83.50 99 HIS A N 1
ATOM 742 C CA . HIS A 1 99 ? 9.530 1.943 -19.235 1.00 83.50 99 HIS A CA 1
ATOM 743 C C . HIS A 1 99 ? 10.065 1.407 -20.552 1.00 83.50 99 HIS A C 1
ATOM 745 O O . HIS A 1 99 ? 11.168 0.849 -20.590 1.00 83.50 99 HIS A O 1
ATOM 751 N N . THR A 1 100 ? 9.338 1.654 -21.637 1.00 84.62 100 THR A N 1
ATOM 752 C CA . THR A 1 100 ? 9.852 1.432 -22.991 1.00 84.62 100 THR A CA 1
ATOM 753 C C . THR A 1 100 ? 10.665 2.633 -23.475 1.00 84.62 100 THR A C 1
ATOM 755 O O . THR A 1 100 ? 10.406 3.782 -23.112 1.00 84.62 100 THR A O 1
ATOM 758 N N . TYR A 1 101 ? 11.690 2.375 -24.285 1.00 84.44 101 TYR A N 1
ATOM 759 C CA . TYR A 1 101 ? 12.507 3.407 -24.913 1.00 84.44 101 TYR A CA 1
ATOM 760 C C . TYR A 1 101 ? 13.031 2.950 -26.272 1.00 84.44 101 TYR A C 1
ATOM 762 O O . TYR A 1 101 ? 13.351 1.780 -26.495 1.00 84.44 101 TYR A O 1
ATOM 770 N N . THR A 1 102 ? 13.106 3.899 -27.200 1.00 82.00 102 THR A N 1
ATOM 771 C CA . THR A 1 102 ? 13.456 3.659 -28.610 1.00 82.00 102 THR A CA 1
ATOM 772 C C . THR A 1 102 ? 14.680 4.451 -29.059 1.00 82.00 102 THR A C 1
ATOM 774 O O . THR A 1 102 ? 15.163 4.265 -30.172 1.00 82.00 102 THR A O 1
ATOM 777 N N . GLN A 1 103 ? 15.203 5.334 -28.206 1.00 78.00 103 GLN A N 1
ATOM 778 C CA . GLN A 1 103 ? 16.309 6.232 -28.523 1.00 78.00 103 GLN A CA 1
ATOM 779 C C . GLN A 1 103 ? 17.302 6.278 -27.360 1.00 78.00 103 GLN A C 1
ATOM 781 O O . GLN A 1 103 ? 16.941 6.039 -26.208 1.00 78.00 103 GLN A O 1
ATOM 786 N N . ILE A 1 104 ? 18.562 6.576 -27.672 1.00 78.75 104 ILE A N 1
ATOM 787 C CA . ILE A 1 104 ? 19.639 6.747 -26.691 1.00 78.75 104 ILE A CA 1
ATOM 788 C C . ILE A 1 104 ? 20.304 8.111 -26.876 1.00 78.75 104 ILE A C 1
ATOM 790 O O . ILE A 1 104 ? 20.332 8.614 -28.004 1.00 78.75 104 ILE A O 1
ATOM 794 N N . PRO A 1 105 ? 20.857 8.714 -25.805 1.00 79.50 105 PRO A N 1
ATOM 795 C CA . PRO A 1 105 ? 21.575 9.975 -25.909 1.00 79.50 105 PRO A CA 1
ATOM 796 C C . PRO A 1 105 ? 22.694 9.936 -26.950 1.00 79.50 105 PRO A C 1
ATOM 798 O O . PRO A 1 105 ? 23.323 8.897 -27.197 1.00 79.50 105 PRO A O 1
ATOM 801 N N . GLN A 1 106 ? 22.968 11.104 -27.534 1.00 78.00 106 GLN A N 1
ATOM 802 C CA . GLN A 1 106 ? 24.112 11.270 -28.417 1.00 78.00 106 GLN A CA 1
ATOM 803 C C . GLN A 1 106 ? 25.389 10.885 -27.664 1.00 78.00 106 GLN A C 1
ATOM 805 O O . GLN A 1 106 ? 25.682 11.406 -26.589 1.00 78.00 106 GLN A O 1
ATOM 810 N N . HIS A 1 107 ? 26.154 9.974 -28.251 1.00 75.62 107 HIS A N 1
ATOM 811 C CA . HIS A 1 107 ? 27.406 9.471 -27.703 1.00 75.62 107 HIS A CA 1
ATOM 812 C C . HIS A 1 107 ? 28.456 9.381 -28.816 1.00 75.62 107 HIS A C 1
ATOM 814 O O . HIS A 1 107 ? 28.147 9.556 -29.997 1.00 75.62 107 HIS A O 1
ATOM 820 N N . ARG A 1 108 ? 29.719 9.164 -28.441 1.00 72.38 108 ARG A N 1
ATOM 821 C CA . ARG A 1 108 ? 30.846 9.044 -29.374 1.00 72.38 108 ARG A CA 1
ATOM 822 C C . ARG A 1 108 ? 31.651 7.796 -29.043 1.00 72.38 108 ARG A C 1
ATOM 824 O O . ARG A 1 108 ? 31.834 7.486 -27.870 1.00 72.38 108 ARG A O 1
ATOM 831 N N . HIS A 1 109 ? 32.154 7.135 -30.079 1.00 71.00 109 HIS A N 1
ATOM 832 C CA . HIS A 1 109 ? 33.129 6.053 -29.962 1.00 71.00 109 HIS A CA 1
ATOM 833 C C . HIS A 1 109 ? 34.482 6.548 -30.459 1.00 71.00 109 HIS A C 1
ATOM 835 O O . HIS A 1 109 ? 34.546 7.263 -31.461 1.00 71.00 109 HIS A O 1
ATOM 841 N N . THR A 1 110 ? 35.555 6.149 -29.783 1.00 67.06 110 THR A N 1
ATOM 842 C CA . THR A 1 110 ? 36.909 6.292 -30.321 1.00 67.06 110 THR A CA 1
ATOM 843 C C . THR A 1 110 ? 37.246 5.000 -31.044 1.00 67.06 110 THR A C 1
ATOM 845 O O . THR A 1 110 ? 37.334 3.944 -30.421 1.00 67.06 110 THR A O 1
ATOM 848 N N . ILE A 1 111 ? 37.404 5.076 -32.361 1.00 66.88 111 ILE A N 1
ATOM 849 C CA . ILE A 1 111 ? 37.971 3.979 -33.139 1.00 66.88 111 ILE A CA 1
ATOM 850 C C . ILE A 1 111 ? 39.469 4.251 -33.190 1.00 66.88 111 ILE A C 1
ATOM 852 O O . ILE A 1 111 ? 39.917 5.073 -33.987 1.00 66.88 111 ILE A O 1
ATOM 856 N N . ASP A 1 112 ? 40.240 3.596 -32.322 1.00 62.25 112 ASP A N 1
ATOM 857 C CA . ASP A 1 112 ? 41.676 3.504 -32.560 1.00 62.25 112 ASP A CA 1
ATOM 858 C C . ASP A 1 112 ? 41.849 2.655 -33.815 1.00 62.25 112 ASP A C 1
ATOM 860 O O . ASP A 1 112 ? 41.396 1.509 -33.876 1.00 62.25 112 ASP A O 1
ATOM 864 N N . SER A 1 113 ? 42.466 3.234 -34.842 1.00 57.28 113 SER A N 1
ATOM 865 C CA . SER A 1 113 ? 42.909 2.499 -36.016 1.00 57.28 113 SER A CA 1
ATOM 866 C C . SER A 1 113 ? 43.912 1.450 -35.541 1.00 57.28 113 SER A C 1
ATOM 868 O O . SER A 1 113 ? 45.103 1.744 -35.413 1.00 57.28 113 SER A O 1
ATOM 870 N N . GLY A 1 114 ? 43.416 0.255 -35.201 1.00 50.81 114 GLY A N 1
ATOM 871 C CA . GLY A 1 114 ? 44.229 -0.898 -34.842 1.00 50.81 114 GLY A CA 1
ATOM 872 C C . GLY A 1 114 ? 45.349 -0.997 -35.863 1.00 50.81 114 GLY A C 1
ATOM 873 O O . GLY A 1 114 ? 45.065 -1.073 -37.057 1.00 50.81 114 GLY A O 1
ATOM 874 N N . GLY A 1 115 ? 46.583 -0.835 -35.375 1.00 53.06 115 GLY A N 1
ATOM 875 C CA . GLY A 1 115 ? 47.734 -0.391 -36.151 1.00 53.06 115 GLY A CA 1
ATOM 876 C C . GLY A 1 115 ? 47.714 -0.877 -37.593 1.00 53.06 115 GLY A C 1
ATOM 877 O O . GLY A 1 115 ? 47.759 -2.080 -37.853 1.00 53.06 115 GLY A O 1
ATOM 878 N N . SER A 1 116 ? 47.661 0.080 -38.522 1.00 55.31 116 SER A N 1
ATOM 879 C CA . SER A 1 116 ? 47.859 -0.157 -39.949 1.00 55.31 116 SER A CA 1
ATOM 880 C C . SER A 1 116 ? 49.298 -0.627 -40.173 1.00 55.31 116 SER A C 1
ATOM 882 O O . SER A 1 116 ? 50.184 0.133 -40.550 1.00 55.31 116 SER A O 1
ATOM 884 N N . SER A 1 117 ? 49.562 -1.890 -39.857 1.00 57.44 117 SER A N 1
ATOM 885 C CA . SER A 1 117 ? 50.789 -2.574 -40.223 1.00 57.44 117 SER A CA 1
ATOM 886 C C . SER A 1 117 ? 50.407 -3.678 -41.188 1.00 57.44 117 SER A C 1
ATOM 888 O O . SER A 1 117 ? 49.881 -4.722 -40.810 1.00 57.44 117 SER A O 1
ATOM 890 N N . HIS A 1 118 ? 50.645 -3.419 -42.466 1.00 54.88 118 HIS A N 1
ATOM 891 C CA . HIS A 1 118 ? 50.802 -4.478 -43.442 1.00 54.88 118 HIS A CA 1
ATOM 892 C C . HIS A 1 118 ? 52.263 -4.454 -43.888 1.00 54.88 118 HIS A C 1
ATOM 894 O O . HIS A 1 118 ? 52.851 -3.393 -44.093 1.00 54.88 118 HIS A O 1
ATOM 900 N N . SER A 1 119 ? 52.882 -5.627 -43.960 1.00 54.72 119 SER A N 1
ATOM 901 C CA . SER A 1 119 ? 54.246 -5.786 -44.449 1.00 54.72 119 SER A CA 1
ATOM 902 C C . SER A 1 119 ? 54.206 -6.287 -45.888 1.00 54.72 119 SER A C 1
ATOM 904 O O . SER A 1 119 ? 53.433 -7.178 -46.239 1.00 54.72 119 SER A O 1
ATOM 906 N N . HIS A 1 120 ? 55.052 -5.714 -46.739 1.00 54.16 120 HIS A N 1
ATOM 907 C CA . HIS A 1 120 ? 55.230 -6.193 -48.104 1.00 54.16 120 HIS A CA 1
ATOM 908 C C . HIS A 1 120 ? 56.429 -7.136 -48.153 1.00 54.16 120 HIS A C 1
ATOM 910 O O . HIS A 1 120 ? 57.575 -6.714 -48.010 1.00 54.16 120 HIS A O 1
ATOM 916 N N . GLY A 1 121 ? 56.167 -8.424 -48.369 1.00 54.72 121 GLY A N 1
ATOM 917 C CA . GLY A 1 121 ? 57.204 -9.371 -48.759 1.00 54.72 121 GLY A CA 1
ATOM 918 C C . GLY A 1 121 ? 57.497 -9.220 -50.248 1.00 54.72 121 GLY A C 1
ATOM 919 O O . GLY A 1 121 ? 56.649 -9.542 -51.077 1.00 54.72 121 GLY A O 1
ATOM 920 N N . VAL A 1 122 ? 58.690 -8.750 -50.610 1.00 58.12 122 VAL A N 1
ATOM 921 C CA . VAL A 1 122 ? 59.177 -8.894 -51.987 1.00 58.12 122 VAL A CA 1
ATOM 922 C C . VAL A 1 122 ? 59.544 -10.359 -52.217 1.00 58.12 122 VAL A C 1
ATOM 924 O O . VAL A 1 122 ? 60.466 -10.885 -51.597 1.00 58.12 122 VAL A O 1
ATOM 927 N N . GLY A 1 123 ? 58.810 -11.038 -53.099 1.00 56.31 123 GLY A N 1
ATOM 928 C CA . GLY A 1 123 ? 59.223 -12.345 -53.600 1.00 56.31 123 GLY A CA 1
ATOM 929 C C . GLY A 1 123 ? 60.523 -12.193 -54.388 1.00 56.31 123 GLY A C 1
ATOM 930 O O . GLY A 1 123 ? 60.586 -11.400 -55.327 1.00 56.31 123 GLY A O 1
ATOM 931 N N . SER A 1 124 ? 61.569 -12.919 -53.997 1.00 57.88 124 SER A N 1
ATOM 932 C CA . SER A 1 124 ? 62.879 -12.902 -54.650 1.00 57.88 124 SER A CA 1
ATOM 933 C C . SER A 1 124 ? 62.731 -13.139 -56.157 1.00 57.88 124 SER A C 1
ATOM 935 O O . SER A 1 124 ? 62.257 -14.197 -56.575 1.00 57.88 124 SER A O 1
ATOM 937 N N . VAL A 1 125 ? 63.154 -12.186 -56.990 1.00 52.91 125 VAL A N 1
ATOM 938 C CA . VAL A 1 125 ? 63.232 -12.398 -58.441 1.00 52.91 125 VAL A CA 1
ATOM 939 C C . VAL A 1 125 ? 64.268 -13.487 -58.726 1.00 52.91 125 VAL A C 1
ATOM 941 O O . VAL A 1 125 ? 65.467 -13.274 -58.561 1.00 52.91 125 VAL A O 1
ATOM 944 N N . LYS A 1 126 ? 63.824 -14.677 -59.151 1.00 55.59 126 LYS A N 1
ATOM 945 C CA . LYS A 1 126 ? 64.730 -15.659 -59.758 1.00 55.59 126 LYS A CA 1
ATOM 946 C C . LYS A 1 126 ? 65.068 -15.167 -61.163 1.00 55.59 126 LYS A C 1
ATOM 948 O O . LYS A 1 126 ? 64.210 -15.179 -62.043 1.00 55.59 126 LYS A O 1
ATOM 953 N N . SER A 1 127 ? 66.303 -14.720 -61.374 1.00 54.38 127 SER A N 1
ATOM 954 C CA . SER A 1 127 ? 66.823 -14.481 -62.717 1.00 54.38 127 SER A CA 1
ATOM 955 C C . SER A 1 127 ? 66.988 -15.826 -63.424 1.00 54.38 127 SER A C 1
ATOM 957 O O . SER A 1 127 ? 67.898 -16.595 -63.126 1.00 54.38 127 SER A O 1
ATOM 959 N N . ASN A 1 128 ? 66.110 -16.133 -64.377 1.00 52.31 128 ASN A N 1
ATOM 960 C CA . ASN A 1 128 ? 66.436 -17.153 -65.366 1.00 52.31 128 ASN A CA 1
ATOM 961 C C . ASN A 1 128 ? 67.410 -16.507 -66.351 1.00 52.31 128 ASN A C 1
ATOM 963 O O . ASN A 1 128 ? 67.070 -15.527 -67.014 1.00 52.31 128 ASN A O 1
ATOM 967 N N . GLY A 1 129 ? 68.649 -17.001 -66.344 1.00 52.91 129 GLY A N 1
ATOM 968 C CA . GLY A 1 129 ? 69.770 -16.448 -67.094 1.00 52.91 129 GLY A CA 1
ATOM 969 C C . GLY A 1 129 ? 69.408 -16.160 -68.547 1.00 52.91 129 GLY A C 1
ATOM 970 O O . GLY A 1 129 ? 68.962 -17.043 -69.278 1.00 52.91 129 GLY A O 1
ATOM 971 N N . VAL A 1 130 ? 69.618 -14.914 -68.966 1.00 48.78 130 VAL A N 1
ATOM 972 C CA . VAL A 1 130 ? 69.528 -14.540 -70.373 1.00 48.78 130 VAL A CA 1
ATOM 973 C C . VAL A 1 130 ? 70.822 -15.002 -71.031 1.00 48.78 130 VAL A C 1
ATOM 975 O O . VAL A 1 130 ? 71.890 -14.442 -70.788 1.00 48.78 130 VAL A O 1
ATOM 978 N N . GLY A 1 131 ? 70.736 -16.052 -71.844 1.00 53.97 131 GLY A N 1
ATOM 979 C CA . GLY A 1 131 ? 71.792 -16.401 -72.783 1.00 53.97 131 GLY A CA 1
ATOM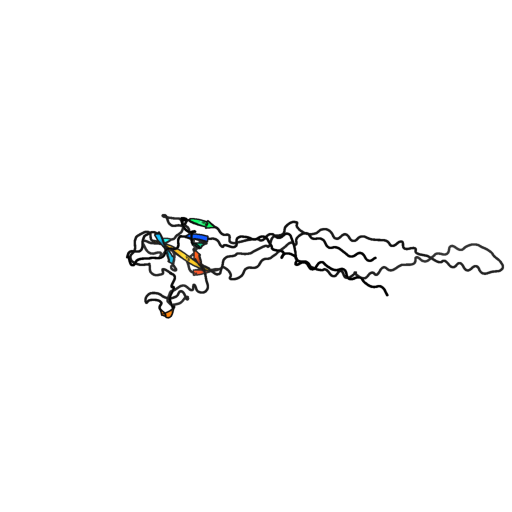 980 C C . GLY A 1 131 ? 71.891 -15.319 -73.854 1.00 53.97 131 GLY A C 1
ATOM 981 O O . GLY A 1 131 ? 71.170 -15.368 -74.844 1.00 53.97 131 GLY A O 1
ATOM 982 N N . ALA A 1 132 ? 72.770 -14.340 -73.654 1.00 48.66 132 ALA A N 1
ATOM 983 C CA . ALA A 1 132 ? 73.176 -13.406 -74.697 1.00 48.66 132 ALA A CA 1
ATOM 984 C C . ALA A 1 132 ? 74.692 -13.188 -74.620 1.00 48.66 132 ALA A C 1
ATOM 986 O O . ALA A 1 132 ? 75.201 -12.465 -73.767 1.00 48.66 132 ALA A O 1
ATOM 987 N N . LEU A 1 133 ? 75.414 -13.859 -75.521 1.00 50.81 133 LEU A N 1
ATOM 988 C CA . LEU A 1 133 ? 76.808 -13.573 -75.846 1.00 50.81 133 LEU A CA 1
ATOM 989 C C . LEU A 1 133 ? 76.876 -12.185 -76.491 1.00 50.81 133 LEU A C 1
ATOM 991 O O . LEU A 1 133 ? 76.389 -12.014 -77.606 1.00 50.81 133 LEU A O 1
ATOM 995 N N . ILE A 1 134 ? 77.495 -11.207 -75.826 1.00 47.94 134 ILE A N 1
ATOM 996 C CA . ILE A 1 134 ? 77.864 -9.941 -76.468 1.00 47.94 134 ILE A CA 1
ATOM 997 C C . ILE A 1 134 ? 79.274 -9.552 -76.022 1.00 47.94 134 ILE A C 1
ATOM 999 O O . ILE A 1 134 ? 79.525 -9.192 -74.873 1.00 47.94 134 ILE A O 1
ATOM 1003 N N . TRP A 1 135 ? 80.221 -9.702 -76.946 1.00 49.16 135 TRP A N 1
ATOM 1004 C CA . TRP A 1 135 ? 81.584 -9.197 -76.832 1.00 49.16 135 TRP A CA 1
ATOM 1005 C C . TRP A 1 135 ? 81.503 -7.663 -76.929 1.00 49.16 135 TRP A C 1
ATOM 1007 O O . TRP A 1 135 ? 80.863 -7.145 -77.839 1.00 49.16 135 TRP A O 1
ATOM 1017 N N . THR A 1 136 ? 82.116 -6.956 -75.977 1.00 53.94 136 THR A N 1
ATOM 1018 C CA . THR A 1 136 ? 82.060 -5.495 -75.723 1.00 53.94 136 THR A CA 1
ATOM 1019 C C . THR A 1 136 ? 80.752 -4.933 -75.137 1.00 53.94 136 THR A C 1
ATOM 1021 O O . THR A 1 136 ? 79.888 -4.428 -75.841 1.00 53.94 136 THR A O 1
ATOM 1024 N N . GLY A 1 137 ? 80.676 -4.924 -73.799 1.00 53.88 137 GLY A N 1
ATOM 1025 C CA . GLY A 1 137 ? 79.767 -4.070 -73.021 1.00 53.88 137 GLY A CA 1
ATOM 1026 C C . GLY A 1 137 ? 78.907 -4.843 -72.021 1.00 53.88 137 GLY A C 1
ATOM 1027 O O . GLY A 1 137 ? 78.040 -5.616 -72.410 1.00 53.88 137 GLY A O 1
ATOM 1028 N N . ALA A 1 138 ? 79.133 -4.634 -70.720 1.00 57.91 138 ALA A N 1
ATOM 1029 C CA . ALA A 1 138 ? 78.338 -5.258 -69.663 1.00 57.91 138 ALA A CA 1
ATOM 1030 C C . ALA A 1 138 ? 76.859 -4.834 -69.757 1.00 57.91 138 ALA A C 1
ATOM 1032 O O . ALA A 1 138 ? 76.554 -3.643 -69.714 1.00 57.91 138 ALA A O 1
ATOM 1033 N N . CYS A 1 139 ? 75.934 -5.795 -69.834 1.00 55.78 139 CYS A N 1
ATOM 1034 C CA . CYS A 1 139 ? 74.507 -5.518 -69.699 1.00 55.78 139 CYS A CA 1
ATOM 1035 C C . CYS A 1 139 ? 74.107 -5.548 -68.213 1.00 55.78 139 CYS A C 1
ATOM 1037 O O . CYS A 1 139 ? 74.190 -6.583 -67.553 1.00 55.78 139 CYS A O 1
ATOM 1039 N N . TYR A 1 140 ? 73.663 -4.410 -67.675 1.00 48.31 140 TYR A N 1
ATOM 1040 C CA . TYR A 1 140 ? 73.093 -4.320 -66.330 1.00 48.31 140 TYR A CA 1
ATOM 1041 C C . TYR A 1 140 ? 71.566 -4.371 -66.443 1.00 48.31 140 TYR A C 1
ATOM 1043 O O . TYR A 1 140 ? 70.932 -3.398 -66.849 1.00 48.31 140 TYR A O 1
ATOM 1051 N N . THR A 1 141 ? 70.945 -5.499 -66.105 1.00 50.88 141 THR A N 1
ATOM 1052 C CA . THR A 1 141 ? 69.484 -5.578 -65.988 1.00 50.88 141 THR A CA 1
ATOM 1053 C C . THR A 1 141 ? 69.068 -5.072 -64.610 1.00 50.88 141 THR A C 1
ATOM 1055 O O . THR A 1 141 ? 69.110 -5.788 -63.614 1.00 50.88 141 THR A O 1
ATOM 1058 N N . ARG A 1 142 ? 68.655 -3.802 -64.537 1.00 52.16 142 ARG A N 1
ATOM 1059 C CA . ARG A 1 142 ? 67.931 -3.268 -63.376 1.00 52.16 142 ARG A CA 1
ATOM 1060 C C . ARG A 1 142 ? 66.483 -3.750 -63.445 1.00 52.16 142 ARG A C 1
ATOM 1062 O O . ARG A 1 142 ? 65.667 -3.169 -64.153 1.00 52.16 142 ARG A O 1
ATOM 1069 N N . GLY A 1 143 ? 66.166 -4.817 -62.716 1.00 48.41 143 GLY A N 1
ATOM 1070 C CA . GLY A 1 143 ? 64.778 -5.178 -62.439 1.00 48.41 143 GLY A CA 1
ATOM 1071 C C . GLY A 1 143 ? 64.170 -4.138 -61.503 1.00 48.41 143 GLY A C 1
ATOM 1072 O O . GLY A 1 143 ? 64.466 -4.140 -60.312 1.00 48.41 143 GLY A O 1
ATOM 1073 N N . VAL A 1 144 ? 63.357 -3.225 -62.034 1.00 54.03 144 VAL A N 1
ATOM 1074 C CA . VAL A 1 144 ? 62.553 -2.314 -61.212 1.00 54.03 144 VAL A CA 1
ATOM 1075 C C . VAL A 1 144 ? 61.188 -2.971 -61.043 1.00 54.03 144 VAL A C 1
ATOM 1077 O O . VAL A 1 144 ? 60.363 -2.959 -61.953 1.00 54.03 144 VAL A O 1
ATOM 1080 N N . GLY A 1 145 ? 60.978 -3.628 -59.904 1.00 47.34 145 GLY A N 1
ATOM 1081 C CA . GLY A 1 145 ? 59.653 -4.103 -59.529 1.00 47.34 145 GLY A CA 1
ATOM 1082 C C . GLY A 1 145 ? 58.814 -2.909 -59.093 1.00 47.34 145 GLY A C 1
ATOM 1083 O O . GLY A 1 145 ? 59.024 -2.387 -58.003 1.00 47.34 145 GLY A O 1
ATOM 1084 N N . TYR A 1 146 ? 57.886 -2.463 -59.934 1.00 45.25 146 TYR A N 1
ATOM 1085 C CA . TYR A 1 146 ? 56.815 -1.576 -59.495 1.00 45.25 146 TYR A CA 1
ATOM 1086 C C . TYR A 1 146 ? 55.660 -2.447 -59.011 1.00 45.25 146 TYR A C 1
ATOM 1088 O O . TYR A 1 146 ? 54.933 -3.031 -59.813 1.00 45.25 146 TYR A O 1
ATOM 1096 N N . THR A 1 147 ? 55.472 -2.543 -57.700 1.00 48.25 147 THR A N 1
ATOM 1097 C CA . THR A 1 147 ? 54.186 -2.967 -57.149 1.00 48.25 147 THR A CA 1
ATOM 1098 C C . THR A 1 147 ? 53.230 -1.784 -57.271 1.00 48.25 147 THR A C 1
ATOM 1100 O O . THR A 1 147 ? 53.184 -0.915 -56.405 1.00 48.25 147 THR A O 1
ATOM 1103 N N . ASN A 1 148 ? 52.476 -1.723 -58.371 1.00 48.53 148 ASN A N 1
ATOM 1104 C CA . ASN A 1 148 ? 51.273 -0.897 -58.417 1.00 48.53 148 ASN A CA 1
ATOM 1105 C C . ASN A 1 148 ? 50.249 -1.542 -57.484 1.00 48.53 148 ASN A C 1
ATOM 1107 O O . ASN A 1 148 ? 49.551 -2.478 -57.872 1.00 48.53 148 ASN A O 1
ATOM 1111 N N . TYR A 1 149 ? 50.167 -1.064 -56.248 1.00 48.06 149 TYR A N 1
ATOM 1112 C CA . TYR A 1 149 ? 48.987 -1.320 -55.441 1.00 48.06 149 TYR A CA 1
ATOM 1113 C C . TYR A 1 149 ? 47.917 -0.336 -55.905 1.00 48.06 149 TYR A C 1
ATOM 1115 O O . TYR A 1 149 ? 47.912 0.827 -55.511 1.00 48.06 149 TYR A O 1
ATOM 1123 N N . GLY A 1 150 ? 47.008 -0.801 -56.767 1.00 50.94 150 GLY A N 1
ATOM 1124 C CA . GLY A 1 150 ? 45.675 -0.210 -56.785 1.00 50.94 150 GLY A CA 1
ATOM 1125 C C . GLY A 1 150 ? 45.161 -0.275 -55.352 1.00 50.94 150 GLY A C 1
ATOM 1126 O O . GLY A 1 150 ? 45.242 -1.344 -54.743 1.00 50.94 150 GLY A O 1
ATOM 1127 N N . GLY A 1 151 ? 44.762 0.869 -54.790 1.00 52.06 151 GLY A N 1
ATOM 1128 C CA . GLY A 1 151 ? 44.274 0.964 -53.419 1.00 52.06 151 GLY A CA 1
ATOM 1129 C C . GLY A 1 151 ? 43.180 -0.071 -53.205 1.00 52.06 151 GLY A C 1
ATOM 1130 O O .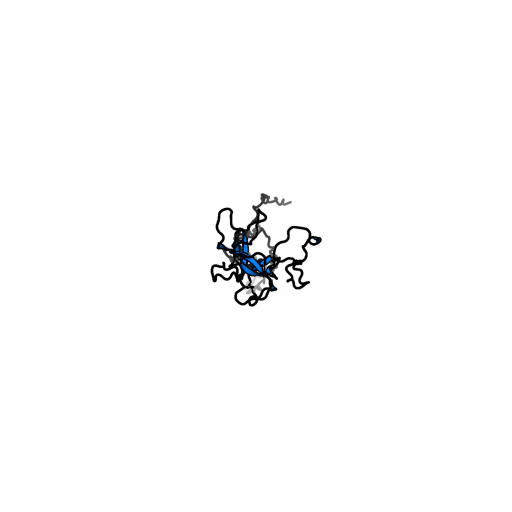 GLY A 1 151 ? 42.057 0.112 -53.666 1.00 52.06 151 GLY A O 1
ATOM 1131 N N . ASN A 1 152 ? 43.534 -1.193 -52.579 1.00 53.47 152 ASN A N 1
ATOM 1132 C CA . ASN A 1 152 ? 42.582 -2.249 -52.293 1.00 53.47 152 ASN A CA 1
ATOM 1133 C C . ASN A 1 152 ? 41.724 -1.740 -51.146 1.00 53.47 152 ASN A C 1
ATOM 1135 O O . ASN A 1 152 ? 42.097 -1.815 -49.973 1.00 53.47 152 ASN A O 1
ATOM 1139 N N . THR A 1 153 ? 40.591 -1.159 -51.519 1.00 53.44 153 THR A N 1
ATOM 1140 C CA . THR A 1 153 ? 39.529 -0.822 -50.594 1.00 53.44 153 THR A CA 1
ATOM 1141 C C . THR A 1 153 ? 38.984 -2.135 -50.052 1.00 53.44 153 THR A C 1
ATOM 1143 O O . THR A 1 153 ? 38.531 -3.006 -50.791 1.00 53.44 153 THR A O 1
ATOM 1146 N N . HIS A 1 154 ? 39.074 -2.312 -48.741 1.00 53.31 154 HIS A N 1
ATOM 1147 C CA . HIS A 1 154 ? 38.308 -3.339 -48.058 1.00 53.31 154 HIS A CA 1
ATOM 1148 C C . HIS A 1 154 ? 37.230 -2.647 -47.239 1.00 53.31 154 HIS A C 1
ATOM 1150 O O . HIS A 1 154 ? 37.403 -1.528 -46.757 1.00 53.31 154 HIS A O 1
ATOM 1156 N N . THR A 1 155 ? 36.086 -3.303 -47.127 1.00 51.66 155 THR A N 1
ATOM 1157 C CA . THR A 1 155 ? 34.946 -2.787 -46.381 1.00 51.66 155 THR A CA 1
ATOM 1158 C C . THR A 1 155 ? 34.902 -3.442 -45.013 1.00 51.66 155 THR A C 1
ATOM 1160 O O . THR A 1 155 ? 34.941 -4.669 -44.914 1.00 51.66 155 THR A O 1
ATOM 1163 N N . HIS A 1 156 ? 34.743 -2.639 -43.966 1.00 60.16 156 HIS A N 1
ATOM 1164 C CA . HIS A 1 156 ? 34.316 -3.139 -42.666 1.00 60.16 156 HIS A CA 1
ATOM 1165 C C . HIS A 1 156 ? 32.791 -3.125 -42.613 1.00 60.16 156 HIS A C 1
ATOM 1167 O O . HIS A 1 156 ? 32.167 -2.082 -42.795 1.00 60.16 156 HIS A O 1
ATOM 1173 N N . SER A 1 157 ? 32.183 -4.281 -42.359 1.00 57.97 157 SER A N 1
ATOM 1174 C CA . SER A 1 157 ? 30.763 -4.360 -42.028 1.00 57.97 157 SER A CA 1
ATOM 1175 C C . SER A 1 157 ? 30.613 -4.373 -40.512 1.00 57.97 157 SER A C 1
ATOM 1177 O O . SER A 1 157 ? 31.037 -5.330 -39.862 1.00 57.97 157 SER A O 1
ATOM 1179 N N . VAL A 1 158 ? 29.990 -3.341 -39.950 1.00 62.91 158 VAL A N 1
ATOM 1180 C CA . VAL A 1 158 ? 29.481 -3.404 -38.577 1.00 62.91 158 VAL A CA 1
ATOM 1181 C C . VAL A 1 158 ? 28.067 -3.979 -38.665 1.00 62.91 158 VAL A C 1
ATOM 1183 O O . VAL A 1 158 ? 27.204 -3.340 -39.272 1.00 62.91 158 VAL A O 1
ATOM 1186 N N . PRO A 1 159 ? 27.813 -5.198 -38.154 1.00 62.44 159 PRO A N 1
ATOM 1187 C CA . PRO A 1 159 ? 26.473 -5.754 -38.170 1.00 62.44 159 PRO A CA 1
ATOM 1188 C C . PRO A 1 159 ? 25.550 -4.865 -37.347 1.00 62.44 159 PRO A C 1
ATOM 1190 O O . PRO A 1 159 ? 25.915 -4.352 -36.290 1.00 62.44 159 PRO A O 1
ATOM 1193 N N . ASN A 1 160 ? 24.337 -4.689 -37.847 1.00 64.75 160 ASN A N 1
ATOM 1194 C CA . ASN A 1 160 ? 23.320 -3.928 -37.159 1.00 64.75 160 ASN A CA 1
ATOM 1195 C C . ASN A 1 160 ? 22.828 -4.738 -35.949 1.00 64.75 160 ASN A C 1
ATOM 1197 O O . ASN A 1 160 ? 22.072 -5.697 -36.099 1.00 64.75 160 ASN A O 1
ATOM 1201 N N . VAL A 1 161 ? 23.318 -4.378 -34.765 1.00 69.06 161 VAL A N 1
ATOM 1202 C CA . VAL A 1 161 ? 23.002 -5.023 -33.488 1.00 69.06 161 VAL A CA 1
ATOM 1203 C C . VAL A 1 161 ? 22.215 -4.044 -32.618 1.00 69.06 161 VAL A C 1
ATOM 1205 O O . VAL A 1 161 ? 22.636 -2.912 -32.401 1.00 69.06 161 VAL A O 1
ATOM 1208 N N . GLY A 1 162 ? 21.034 -4.454 -32.162 1.00 73.06 162 GLY A N 1
ATOM 1209 C CA . GLY A 1 162 ? 20.130 -3.618 -31.370 1.00 73.06 162 GLY A CA 1
ATOM 1210 C C . GLY A 1 162 ? 18.682 -4.078 -31.505 1.00 73.06 162 GLY A C 1
ATOM 1211 O O . GLY A 1 162 ? 18.349 -4.822 -32.426 1.00 73.06 162 GLY A O 1
ATOM 1212 N N . GLN A 1 163 ? 17.825 -3.661 -30.576 1.00 81.88 163 GLN A N 1
ATOM 1213 C CA . GLN A 1 163 ? 16.386 -3.940 -30.641 1.00 81.88 163 GLN A CA 1
ATOM 1214 C C . GLN A 1 163 ? 15.622 -2.708 -31.137 1.00 81.88 163 GLN A C 1
ATOM 1216 O O . GLN A 1 163 ? 16.037 -1.577 -30.896 1.00 81.88 163 GLN A O 1
ATOM 1221 N N . ALA A 1 164 ? 14.498 -2.912 -31.827 1.00 82.19 164 ALA A N 1
ATOM 1222 C CA . ALA A 1 164 ? 13.645 -1.808 -32.281 1.00 82.19 164 ALA A CA 1
ATOM 1223 C C . ALA A 1 164 ? 13.003 -1.048 -31.104 1.00 82.19 164 ALA A C 1
ATOM 1225 O O . ALA A 1 164 ? 12.767 0.156 -31.172 1.00 82.19 164 ALA A O 1
ATOM 1226 N N . THR A 1 165 ? 12.732 -1.754 -30.009 1.00 81.81 165 THR A N 1
ATOM 1227 C CA . THR A 1 165 ? 12.222 -1.196 -28.758 1.00 81.81 165 THR A CA 1
ATOM 1228 C C . THR A 1 165 ? 12.901 -1.924 -27.616 1.00 81.81 165 THR A C 1
ATOM 1230 O O . THR A 1 165 ? 13.003 -3.150 -27.641 1.00 81.81 165 THR A O 1
ATOM 1233 N N . CYS A 1 166 ? 13.383 -1.168 -26.638 1.00 84.50 166 CYS A N 1
ATOM 1234 C CA . CYS A 1 166 ? 13.969 -1.701 -25.420 1.00 84.50 166 CYS A CA 1
ATOM 1235 C C . CYS A 1 166 ? 13.090 -1.346 -24.227 1.00 84.50 166 CYS A C 1
ATOM 1237 O O . CYS A 1 166 ? 12.329 -0.380 -24.268 1.00 84.50 166 CYS A O 1
ATOM 1239 N N . THR A 1 167 ? 13.228 -2.117 -23.155 1.00 83.75 167 THR A N 1
ATOM 1240 C CA . THR A 1 167 ? 12.458 -1.929 -21.928 1.00 83.75 167 THR A CA 1
ATOM 1241 C C . THR A 1 167 ? 13.413 -1.892 -20.747 1.00 83.75 167 THR A C 1
ATOM 1243 O O . THR A 1 167 ? 14.366 -2.673 -20.683 1.00 83.75 167 THR A O 1
ATOM 1246 N N . THR A 1 168 ? 13.179 -0.975 -19.813 1.00 82.69 168 THR A N 1
ATOM 1247 C CA . THR A 1 168 ? 13.858 -1.018 -18.520 1.00 82.69 168 THR A CA 1
ATOM 1248 C C . THR A 1 168 ? 13.275 -2.169 -17.705 1.00 82.69 168 THR A C 1
ATOM 1250 O O . THR A 1 168 ? 12.067 -2.265 -17.515 1.00 82.69 168 THR A O 1
ATOM 1253 N N . LEU A 1 169 ? 14.131 -3.071 -17.239 1.00 74.88 169 LEU A N 1
ATOM 1254 C CA . LEU A 1 169 ? 13.772 -4.046 -16.221 1.00 74.88 169 LEU A CA 1
ATOM 1255 C C . LEU A 1 169 ? 13.736 -3.308 -14.888 1.00 74.88 169 LEU A C 1
ATOM 1257 O O . LEU A 1 169 ? 14.740 -2.720 -14.468 1.00 74.88 169 LEU A O 1
ATOM 1261 N N . ASN A 1 170 ? 12.577 -3.308 -14.250 1.00 72.94 170 ASN A N 1
ATOM 1262 C CA . ASN A 1 170 ? 12.381 -2.638 -12.981 1.00 72.94 170 ASN A CA 1
ATOM 1263 C C . ASN A 1 170 ? 12.224 -3.653 -11.842 1.00 72.94 170 ASN A C 1
ATOM 1265 O O . ASN A 1 170 ? 12.242 -4.870 -12.032 1.00 72.94 170 ASN A O 1
ATOM 1269 N N . THR A 1 171 ? 12.070 -3.099 -10.648 1.00 73.88 171 THR A N 1
ATOM 1270 C CA . THR A 1 171 ? 11.791 -3.818 -9.413 1.00 73.88 171 THR A CA 1
ATOM 1271 C C . THR A 1 171 ? 10.730 -3.065 -8.617 1.00 73.88 171 THR A C 1
ATOM 1273 O O . THR A 1 171 ? 10.726 -1.837 -8.665 1.00 73.88 171 THR A O 1
ATOM 1276 N N . ASN A 1 172 ? 9.919 -3.804 -7.860 1.00 87.81 172 ASN A N 1
ATOM 1277 C CA . ASN A 1 172 ? 9.039 -3.400 -6.757 1.00 87.81 172 ASN A CA 1
ATOM 1278 C C . ASN A 1 172 ? 9.025 -1.895 -6.396 1.00 87.81 172 ASN A C 1
ATOM 1280 O O . ASN A 1 172 ? 10.000 -1.368 -5.856 1.00 87.81 172 ASN A O 1
ATOM 1284 N N . ASN A 1 173 ? 7.882 -1.246 -6.625 1.00 90.50 173 ASN A N 1
ATOM 1285 C CA . ASN A 1 173 ? 7.612 0.166 -6.350 1.00 90.50 173 ASN A CA 1
ATOM 1286 C C . ASN A 1 173 ? 6.991 0.466 -4.976 1.00 90.50 173 ASN A C 1
ATOM 1288 O O . ASN A 1 173 ? 6.569 1.594 -4.716 1.00 90.50 173 ASN A O 1
ATOM 1292 N N . GLN A 1 174 ? 6.871 -0.528 -4.100 1.00 94.38 174 GLN A N 1
ATOM 1293 C CA . GLN A 1 174 ? 6.232 -0.329 -2.807 1.00 94.38 174 GLN A CA 1
ATOM 1294 C C . GLN A 1 174 ? 7.103 0.582 -1.926 1.00 94.38 174 GLN A C 1
ATOM 1296 O O . GLN A 1 174 ? 8.274 0.253 -1.688 1.00 94.38 174 GLN A O 1
ATOM 1301 N N . PRO A 1 175 ? 6.546 1.685 -1.386 1.00 95.12 175 PRO A N 1
ATOM 1302 C CA . PRO A 1 175 ? 7.277 2.542 -0.459 1.00 95.12 175 PRO A CA 1
ATOM 1303 C C . PRO A 1 175 ? 7.588 1.777 0.837 1.00 95.12 175 PRO A C 1
ATOM 1305 O O . PRO A 1 175 ? 6.979 0.730 1.073 1.00 95.12 175 PRO A O 1
ATOM 1308 N N . PRO A 1 176 ? 8.487 2.267 1.713 1.00 97.50 176 PRO A N 1
ATOM 1309 C CA . PRO A 1 176 ? 8.699 1.652 3.020 1.00 97.50 176 PRO A CA 1
ATOM 1310 C C . PRO A 1 176 ? 7.368 1.500 3.757 1.00 97.50 176 PRO A C 1
ATOM 1312 O O . PRO A 1 176 ? 6.654 2.481 3.950 1.00 97.50 176 PRO A O 1
ATOM 1315 N N . TYR A 1 177 ? 7.007 0.285 4.154 1.00 97.94 177 TYR A N 1
ATOM 1316 C CA . TYR A 1 177 ? 5.707 0.005 4.753 1.00 97.94 177 TYR A CA 1
ATOM 1317 C C . TYR A 1 177 ? 5.799 -0.799 6.043 1.00 97.94 177 TYR A C 1
ATOM 1319 O O . TYR A 1 177 ? 6.774 -1.510 6.299 1.00 97.94 177 TYR A O 1
ATOM 1327 N N . PHE A 1 178 ? 4.739 -0.691 6.839 1.00 98.19 178 PHE A N 1
ATOM 1328 C CA . PHE A 1 178 ? 4.454 -1.505 8.011 1.00 98.19 178 PHE A CA 1
ATOM 1329 C C . PHE A 1 178 ? 3.083 -2.163 7.825 1.00 98.19 178 PHE A C 1
ATOM 1331 O O . PHE A 1 178 ? 2.100 -1.481 7.523 1.00 98.19 178 PHE A O 1
ATOM 1338 N N . LYS A 1 179 ? 3.009 -3.486 7.989 1.00 98.12 179 LYS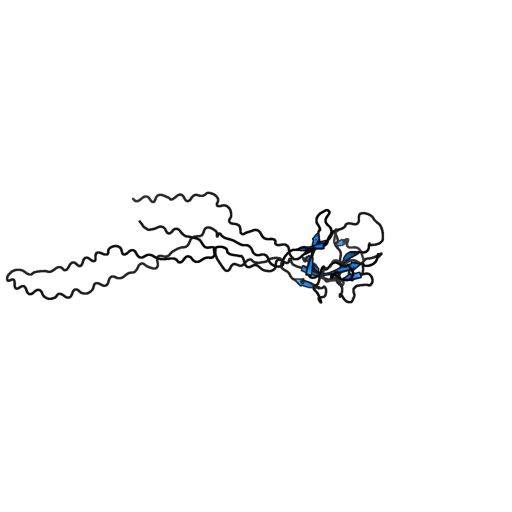 A N 1
ATOM 1339 C CA . LYS A 1 179 ? 1.768 -4.239 7.832 1.00 98.12 179 LYS A CA 1
ATOM 1340 C C . LYS A 1 179 ? 0.893 -4.120 9.081 1.00 98.12 179 LYS A C 1
ATOM 1342 O O . LYS A 1 179 ? 1.327 -4.472 10.178 1.00 98.12 179 LYS A O 1
ATOM 1347 N N . VAL A 1 180 ? -0.336 -3.650 8.892 1.00 98.06 180 VAL A N 1
ATOM 1348 C CA . VAL A 1 180 ? -1.395 -3.514 9.904 1.00 98.06 180 VAL A CA 1
ATOM 1349 C C . VAL A 1 180 ? -2.601 -4.365 9.525 1.00 98.06 180 VAL A C 1
ATOM 1351 O O . VAL A 1 180 ? -2.820 -4.669 8.350 1.00 98.06 180 VAL A O 1
ATOM 1354 N N . ALA A 1 181 ? -3.418 -4.728 10.507 1.00 98.06 181 ALA A N 1
ATOM 1355 C CA . ALA A 1 181 ? -4.755 -5.221 10.226 1.00 98.06 181 ALA A CA 1
ATOM 1356 C C . ALA A 1 181 ? -5.681 -4.021 10.026 1.00 98.06 181 ALA A C 1
ATOM 1358 O O . ALA A 1 181 ? -5.696 -3.113 10.854 1.00 98.06 181 ALA A O 1
ATOM 1359 N N . PHE A 1 182 ? -6.463 -4.017 8.953 1.00 98.31 182 PHE A N 1
ATOM 1360 C CA . PHE A 1 182 ? -7.614 -3.127 8.865 1.00 98.31 182 PHE A CA 1
ATOM 1361 C C . PHE A 1 182 ? -8.819 -3.861 9.433 1.00 98.31 182 PHE A C 1
ATOM 1363 O O . PHE A 1 182 ? -9.133 -4.963 8.977 1.00 98.31 182 PHE A O 1
ATOM 1370 N N . ILE A 1 183 ? -9.462 -3.278 10.439 1.00 97.94 183 ILE A N 1
ATOM 1371 C CA . ILE A 1 183 ? -10.655 -3.848 11.060 1.00 97.94 183 ILE A CA 1
ATOM 1372 C C . ILE A 1 183 ? -11.830 -2.891 10.908 1.00 97.94 183 ILE A C 1
ATOM 1374 O O . ILE A 1 183 ? -11.661 -1.680 11.031 1.00 97.94 183 ILE A O 1
ATOM 1378 N N . MET A 1 184 ? -13.003 -3.448 10.639 1.00 97.38 184 MET A N 1
ATOM 1379 C CA . MET A 1 184 ? -14.265 -2.738 10.475 1.00 97.38 184 MET A CA 1
ATOM 1380 C C . MET A 1 184 ? -15.174 -3.068 11.650 1.00 97.38 184 MET A C 1
ATOM 1382 O O . MET A 1 184 ? -15.280 -4.239 12.021 1.00 97.38 184 MET A O 1
ATOM 1386 N N . ASN A 1 185 ? -15.837 -2.078 12.239 1.00 95.38 185 ASN A N 1
ATOM 1387 C CA . ASN A 1 185 ? -16.858 -2.373 13.235 1.00 95.38 185 ASN A CA 1
ATOM 1388 C C . ASN A 1 185 ? -18.159 -2.841 12.573 1.00 95.38 185 ASN A C 1
ATOM 1390 O O . ASN A 1 185 ? -18.647 -2.249 11.615 1.00 95.38 185 ASN A O 1
ATOM 1394 N N . THR A 1 186 ? -18.755 -3.886 13.133 1.00 93.56 186 THR A N 1
ATOM 1395 C CA . THR A 1 186 ? -20.018 -4.476 12.656 1.00 93.56 186 THR A CA 1
ATOM 1396 C C . THR A 1 186 ? -21.219 -4.057 13.495 1.00 93.56 186 THR A C 1
ATOM 1398 O O . THR A 1 186 ? -22.360 -4.411 13.207 1.00 93.56 186 THR A O 1
ATOM 1401 N N . VAL A 1 187 ? -20.966 -3.284 14.549 1.00 91.50 187 VAL A N 1
ATOM 1402 C CA . VAL A 1 187 ? -21.974 -2.697 15.424 1.00 91.50 187 VAL A CA 1
ATOM 1403 C C . VAL A 1 187 ? -21.604 -1.252 15.715 1.00 91.50 187 VAL A C 1
ATOM 1405 O O . VAL A 1 187 ? -20.434 -0.871 15.692 1.00 91.50 187 VAL A O 1
ATOM 1408 N N . VAL A 1 188 ? -22.610 -0.451 16.034 1.00 89.31 188 VAL A N 1
ATOM 1409 C CA . VAL A 1 188 ? -22.411 0.886 16.589 1.00 89.31 188 VAL A CA 1
ATOM 1410 C C . VAL A 1 188 ? -21.683 0.771 17.936 1.00 89.31 188 VAL A C 1
ATOM 1412 O O . VAL A 1 188 ? -22.109 -0.003 18.796 1.00 89.31 188 VAL A O 1
ATOM 1415 N N . THR A 1 189 ? -20.588 1.515 18.128 1.00 88.25 189 THR A N 1
ATOM 1416 C CA . THR A 1 189 ? -19.788 1.474 19.367 1.00 88.25 189 THR A CA 1
ATOM 1417 C C . THR A 1 189 ? -19.563 2.860 19.957 1.00 88.25 189 THR A C 1
ATOM 1419 O O . THR A 1 189 ? -19.509 3.863 19.256 1.00 88.25 189 THR A O 1
ATOM 1422 N N . GLU A 1 190 ? -19.380 2.923 21.273 1.00 88.62 190 GLU A N 1
ATOM 1423 C CA . GLU A 1 190 ? -19.069 4.185 21.961 1.00 88.62 190 GLU A CA 1
ATOM 1424 C C . GLU A 1 190 ? -17.572 4.516 21.942 1.00 88.62 190 GLU A C 1
ATOM 1426 O O . GLU A 1 190 ? -17.182 5.664 22.124 1.00 88.62 190 GLU A O 1
ATOM 1431 N N . ASN A 1 191 ? -16.718 3.508 21.741 1.00 89.25 191 ASN A N 1
ATOM 1432 C CA . ASN A 1 191 ? -15.269 3.644 21.824 1.00 89.25 191 ASN A CA 1
ATOM 1433 C C . ASN A 1 191 ? -14.570 2.821 20.740 1.00 89.25 191 ASN A C 1
ATOM 1435 O O . ASN A 1 191 ? -15.068 1.776 20.304 1.00 89.25 191 ASN A O 1
ATOM 1439 N N . LEU A 1 192 ? -13.372 3.272 20.367 1.00 92.12 192 LEU A N 1
ATOM 1440 C CA . LEU A 1 192 ? -12.422 2.459 19.618 1.00 92.12 192 LEU A CA 1
ATOM 1441 C C . LEU A 1 192 ? -11.862 1.334 20.506 1.00 92.12 192 LEU A C 1
ATOM 1443 O O . LEU A 1 192 ? -11.704 1.523 21.716 1.00 92.12 192 LEU A O 1
ATOM 1447 N N . PRO A 1 193 ? -11.541 0.165 19.930 1.00 93.25 193 PRO A N 1
ATOM 1448 C CA . PRO A 1 193 ? -10.944 -0.931 20.668 1.00 93.25 193 PRO A CA 1
ATOM 1449 C C . PRO A 1 193 ? -9.523 -0.587 21.118 1.00 93.25 193 PRO A C 1
ATOM 1451 O O . PRO A 1 193 ? -8.796 0.154 20.452 1.00 93.25 193 PRO A O 1
ATOM 1454 N N . LEU A 1 194 ? -9.084 -1.198 22.222 1.00 93.25 194 LEU A N 1
ATOM 1455 C CA . LEU A 1 194 ? -7.679 -1.144 22.619 1.00 93.25 194 LEU A CA 1
ATOM 1456 C C . LEU A 1 194 ? -6.798 -1.719 21.495 1.00 93.25 194 LEU A C 1
ATOM 1458 O O . LEU A 1 194 ? -7.103 -2.766 20.921 1.00 93.25 194 LEU A O 1
ATOM 1462 N N . GLY A 1 195 ? -5.704 -1.024 21.181 1.00 93.38 195 GLY A N 1
ATOM 1463 C CA . GLY A 1 195 ? -4.809 -1.384 20.077 1.00 93.38 195 GLY A CA 1
ATOM 1464 C C . GLY A 1 195 ? -5.225 -0.828 18.711 1.00 93.38 195 GLY A C 1
ATOM 1465 O O . GLY A 1 195 ? -4.518 -1.072 17.732 1.00 93.38 195 GLY A O 1
ATOM 1466 N N . ALA A 1 196 ? -6.331 -0.075 18.630 1.00 95.88 196 ALA A N 1
ATOM 1467 C CA . ALA A 1 196 ? -6.628 0.746 17.461 1.00 95.88 196 ALA A CA 1
ATOM 1468 C C . ALA A 1 196 ? -5.521 1.787 17.248 1.00 95.88 196 ALA A C 1
ATOM 1470 O O . ALA A 1 196 ? -5.036 2.421 18.186 1.00 95.88 196 ALA A O 1
ATOM 1471 N N . ILE A 1 197 ? -5.135 1.959 15.992 1.00 97.25 197 ILE A N 1
ATOM 1472 C CA . ILE A 1 197 ? -4.126 2.906 15.540 1.00 97.25 197 ILE A CA 1
ATOM 1473 C C . ILE A 1 197 ? -4.849 3.947 14.694 1.00 97.25 197 ILE A C 1
ATOM 1475 O O . ILE A 1 197 ? -5.616 3.611 13.791 1.00 97.25 197 ILE A O 1
ATOM 1479 N N . SER A 1 198 ? -4.605 5.217 14.995 1.00 95.19 198 SER A N 1
ATOM 1480 C CA . SER A 1 198 ? -5.228 6.344 14.309 1.00 95.19 198 SER A CA 1
ATOM 1481 C C . SER A 1 198 ? -4.202 7.440 14.028 1.00 95.19 198 SER A C 1
ATOM 1483 O O . SER A 1 198 ? -3.046 7.361 14.451 1.00 95.19 198 SER A O 1
ATOM 1485 N N . MET A 1 199 ? -4.623 8.449 13.277 1.00 94.88 199 MET A N 1
ATOM 1486 C CA . MET A 1 199 ? -3.805 9.590 12.883 1.00 94.88 199 MET A CA 1
ATOM 1487 C C . MET A 1 199 ? -3.943 10.706 13.926 1.00 94.88 199 MET A C 1
ATOM 1489 O O . MET A 1 199 ? -5.043 11.003 14.387 1.00 94.88 199 MET A O 1
ATOM 1493 N N . TRP A 1 200 ? -2.822 11.324 14.302 1.00 95.62 200 TRP A N 1
ATOM 1494 C CA . TRP A 1 200 ? -2.773 12.456 15.231 1.00 95.62 200 TRP A CA 1
ATOM 1495 C C . TRP A 1 200 ? -2.222 13.685 14.508 1.00 95.62 200 TRP A C 1
ATOM 1497 O O . TRP A 1 200 ? -1.155 13.605 13.899 1.00 95.62 200 TRP A O 1
ATOM 1507 N N . GLY A 1 201 ? -2.964 14.793 14.547 1.00 93.50 201 GLY A N 1
ATOM 1508 C CA . GLY A 1 201 ? -2.646 16.012 13.792 1.00 93.50 201 GLY A CA 1
ATOM 1509 C C . GLY A 1 201 ? -1.984 17.135 14.597 1.00 93.50 201 GLY A C 1
ATOM 1510 O O . GLY A 1 201 ? -1.533 18.108 14.000 1.00 93.50 201 GLY A O 1
ATOM 1511 N N . ASP A 1 202 ? -1.925 17.026 15.926 1.00 96.31 202 ASP A N 1
ATOM 1512 C CA . ASP A 1 202 ? -1.320 18.038 16.805 1.00 96.31 202 ASP A CA 1
ATOM 1513 C C . ASP A 1 202 ? 0.093 17.605 17.265 1.00 96.31 202 ASP A C 1
ATOM 1515 O O . ASP A 1 202 ? 0.611 16.551 16.888 1.00 96.31 202 ASP A O 1
ATOM 1519 N N . SER A 1 203 ? 0.754 18.421 18.086 1.00 96.88 203 SER A N 1
ATOM 1520 C CA . SER A 1 203 ? 2.056 18.135 18.686 1.00 96.88 203 SER A CA 1
ATOM 1521 C C . SER A 1 203 ? 2.088 16.770 19.381 1.00 96.88 203 SER A C 1
ATOM 1523 O O . SER A 1 203 ? 1.154 16.389 20.088 1.00 96.88 203 SER A O 1
ATOM 1525 N N . ILE A 1 204 ? 3.218 16.063 19.262 1.00 94.38 204 ILE A N 1
ATOM 1526 C CA . ILE A 1 204 ? 3.471 14.791 19.964 1.00 94.38 204 ILE A CA 1
ATOM 1527 C C . ILE A 1 204 ? 3.371 14.973 21.489 1.00 94.38 204 ILE A C 1
ATOM 1529 O O . ILE A 1 204 ? 2.943 14.066 22.196 1.00 94.38 204 ILE A O 1
ATOM 1533 N N . ALA A 1 205 ? 3.712 16.159 22.004 1.00 96.00 205 ALA A N 1
ATOM 1534 C CA . ALA A 1 205 ? 3.591 16.471 23.428 1.00 96.00 205 ALA A CA 1
ATOM 1535 C C . ALA A 1 205 ? 2.131 16.545 23.917 1.00 96.00 205 ALA A C 1
ATOM 1537 O O . ALA A 1 205 ? 1.891 16.415 25.115 1.00 96.00 205 ALA A O 1
ATOM 1538 N N . ASN A 1 206 ? 1.175 16.735 23.002 1.00 97.50 206 ASN A N 1
ATOM 1539 C CA . ASN A 1 206 ? -0.253 16.852 23.295 1.00 97.50 206 ASN A CA 1
ATOM 1540 C C . ASN A 1 206 ? -1.010 15.536 23.078 1.00 97.50 206 ASN A C 1
ATOM 1542 O O . ASN A 1 206 ? -2.236 15.531 23.187 1.00 97.50 206 ASN A O 1
ATOM 1546 N N . ILE A 1 207 ? -0.311 14.433 22.768 1.00 94.94 207 ILE A N 1
ATOM 1547 C CA . ILE A 1 207 ? -0.952 13.121 22.645 1.00 94.94 207 ILE A CA 1
ATOM 1548 C C . ILE A 1 207 ? -1.717 12.836 23.951 1.00 94.94 207 ILE A C 1
ATOM 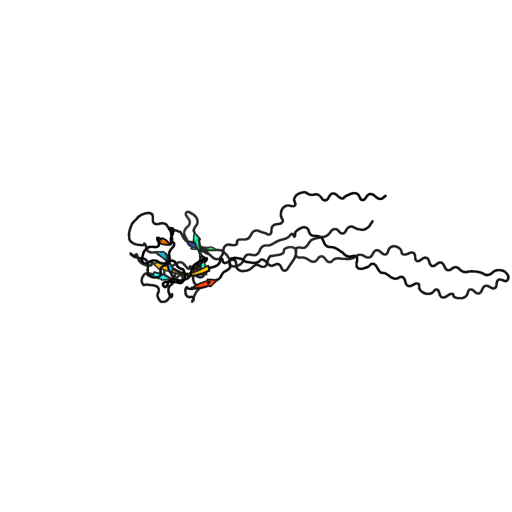1550 O O . ILE A 1 207 ? -1.107 12.845 25.027 1.00 94.94 207 ILE A O 1
ATOM 1554 N N . PRO A 1 208 ? -3.044 12.614 23.889 1.00 95.81 208 PRO A N 1
ATOM 1555 C CA . PRO A 1 208 ? -3.859 12.469 25.086 1.00 95.81 208 PRO A CA 1
ATOM 1556 C C . PRO A 1 208 ? -3.459 11.256 25.926 1.00 95.81 208 PRO A C 1
ATOM 1558 O O . PRO A 1 208 ? -3.001 10.236 25.410 1.00 95.81 208 PRO A O 1
ATOM 1561 N N . SER A 1 209 ? -3.717 11.331 27.234 1.00 95.31 209 SER A N 1
ATOM 1562 C CA . SER A 1 209 ? -3.577 10.169 28.116 1.00 95.31 209 SER A CA 1
ATOM 1563 C C . SER A 1 209 ? -4.398 8.984 27.589 1.00 95.31 209 SER A C 1
ATOM 1565 O O . SER A 1 209 ? -5.527 9.158 27.131 1.00 95.31 209 SER A O 1
ATOM 1567 N N . GLY A 1 210 ? -3.820 7.783 27.637 1.00 93.25 210 GLY A N 1
ATOM 1568 C CA . GLY A 1 210 ? -4.396 6.575 27.036 1.00 93.25 210 GLY A CA 1
ATOM 1569 C C . GLY A 1 210 ? -3.944 6.308 25.595 1.00 93.25 210 GLY A C 1
ATOM 1570 O O . GLY A 1 210 ? -4.122 5.191 25.118 1.00 93.25 210 GLY A O 1
ATOM 1571 N N . TRP A 1 211 ? -3.291 7.272 24.938 1.00 95.75 211 TRP A N 1
ATOM 1572 C CA . TRP A 1 211 ? -2.681 7.116 23.618 1.00 95.75 211 TRP A CA 1
ATOM 1573 C C . TRP A 1 211 ? -1.159 7.234 23.701 1.00 95.75 211 TRP A C 1
ATOM 1575 O O . TRP A 1 211 ? -0.613 7.915 24.564 1.00 95.75 211 TRP A O 1
ATOM 1585 N N . ASN A 1 212 ? -0.463 6.558 22.791 1.00 96.19 212 ASN A N 1
ATOM 1586 C CA . ASN A 1 212 ? 0.986 6.646 22.645 1.00 96.19 212 ASN A CA 1
ATOM 1587 C C . ASN A 1 212 ? 1.334 6.677 21.157 1.00 96.19 212 ASN A C 1
ATOM 1589 O O . ASN A 1 212 ? 0.674 6.029 20.343 1.00 96.19 212 ASN A O 1
ATOM 1593 N N . GLN A 1 213 ? 2.397 7.397 20.801 1.00 96.69 213 GLN A N 1
ATOM 1594 C CA . GLN A 1 213 ? 2.941 7.335 19.448 1.00 96.69 213 GLN A CA 1
ATOM 1595 C C . GLN A 1 213 ? 3.459 5.917 19.152 1.00 96.69 213 GLN A C 1
ATOM 1597 O O . GLN A 1 213 ? 4.087 5.298 20.009 1.00 96.69 213 GLN A O 1
ATOM 1602 N N . CYS A 1 214 ? 3.239 5.426 17.928 1.00 97.12 214 CYS A N 1
ATOM 1603 C CA . CYS A 1 214 ? 3.707 4.114 17.467 1.00 97.12 214 CYS A CA 1
ATOM 1604 C C . CYS A 1 214 ? 5.220 4.104 17.178 1.00 97.12 214 CYS A C 1
ATOM 1606 O O . CYS A 1 214 ? 5.660 4.081 16.026 1.00 97.12 214 CYS A O 1
ATOM 1608 N N . THR A 1 215 ? 6.022 4.142 18.240 1.00 96.69 215 THR A N 1
ATOM 1609 C CA . THR A 1 215 ? 7.495 4.178 18.209 1.00 96.69 215 THR A CA 1
ATOM 1610 C C . THR A 1 215 ? 8.140 2.817 18.488 1.00 96.69 215 THR A C 1
ATOM 1612 O O . THR A 1 215 ? 9.365 2.704 18.467 1.00 96.69 215 THR A O 1
ATOM 1615 N N . GLY A 1 216 ? 7.349 1.773 18.760 1.00 95.25 216 GLY A N 1
ATOM 1616 C CA . GLY A 1 216 ? 7.854 0.477 19.233 1.00 95.25 216 GLY A CA 1
ATOM 1617 C C . GLY A 1 216 ? 8.027 0.393 20.751 1.00 95.25 216 GLY A C 1
ATOM 1618 O O . GLY A 1 216 ? 8.581 -0.584 21.251 1.00 95.25 216 GLY A O 1
ATOM 1619 N N . THR A 1 217 ? 7.594 1.417 21.490 1.00 92.19 217 THR A N 1
ATOM 1620 C CA . THR A 1 217 ? 7.635 1.459 22.960 1.00 92.19 217 THR A CA 1
ATOM 1621 C C . THR A 1 217 ? 6.225 1.470 23.549 1.00 92.19 217 THR A C 1
ATOM 1623 O O . THR A 1 217 ? 5.248 1.685 22.833 1.00 92.19 217 THR A O 1
ATOM 1626 N N . SER A 1 218 ? 6.096 1.243 24.860 1.00 88.56 218 SER A N 1
ATOM 1627 C CA . SER A 1 218 ? 4.805 1.306 25.573 1.00 88.56 218 SER A CA 1
ATOM 1628 C C . SER A 1 218 ? 3.719 0.387 24.990 1.00 88.56 218 SER A C 1
ATOM 1630 O O . SER A 1 218 ? 2.541 0.729 24.999 1.00 88.56 218 SER A O 1
ATOM 1632 N N . GLY A 1 219 ? 4.119 -0.771 24.451 1.00 87.44 219 GLY A N 1
ATOM 1633 C CA . GLY A 1 219 ? 3.203 -1.743 23.841 1.00 87.44 219 GLY A CA 1
ATOM 1634 C C . GLY A 1 219 ? 2.666 -1.346 22.462 1.00 87.44 219 GLY A C 1
ATOM 1635 O O . GLY A 1 219 ? 1.782 -2.024 21.950 1.00 87.44 219 GLY A O 1
ATOM 1636 N N . THR A 1 220 ? 3.184 -0.275 21.853 1.00 95.19 220 THR A N 1
ATOM 1637 C CA . THR A 1 220 ? 2.827 0.129 20.485 1.00 95.19 220 THR A CA 1
ATOM 1638 C C . THR A 1 220 ? 3.775 -0.492 19.453 1.00 95.19 220 THR A C 1
ATOM 1640 O O . THR A 1 220 ? 4.949 -0.716 19.765 1.00 95.19 220 THR A O 1
ATOM 1643 N N . PRO A 1 221 ? 3.320 -0.750 18.213 1.00 96.44 221 PRO A N 1
ATOM 1644 C CA . PRO A 1 221 ? 4.219 -1.103 17.117 1.00 96.44 221 PRO A CA 1
ATOM 1645 C C . PRO A 1 221 ? 5.143 0.066 16.746 1.00 96.44 221 PRO A C 1
ATOM 1647 O O . PRO A 1 221 ? 4.865 1.218 17.072 1.00 96.44 221 PRO A O 1
ATOM 1650 N N . ASN A 1 222 ? 6.237 -0.210 16.031 1.00 96.81 222 ASN A N 1
ATOM 1651 C CA . ASN A 1 222 ? 7.090 0.834 15.457 1.00 96.81 222 ASN A CA 1
ATOM 1652 C C . ASN A 1 222 ? 6.682 1.118 14.006 1.00 96.81 222 ASN A C 1
ATOM 1654 O O . ASN A 1 222 ? 7.047 0.370 13.100 1.00 96.81 222 ASN A O 1
ATOM 1658 N N . MET A 1 223 ? 5.952 2.213 13.799 1.00 97.38 223 MET A N 1
ATOM 1659 C CA . MET A 1 223 ? 5.449 2.635 12.485 1.00 97.38 223 MET A CA 1
ATOM 1660 C C . MET A 1 223 ? 6.153 3.885 11.944 1.00 97.38 223 MET A C 1
ATOM 1662 O O . MET A 1 223 ? 5.704 4.468 10.961 1.00 97.38 223 MET A O 1
ATOM 1666 N N . LEU A 1 224 ? 7.251 4.318 12.568 1.00 96.50 224 LEU A N 1
ATOM 1667 C CA . LEU A 1 224 ? 7.982 5.505 12.123 1.00 96.50 224 LEU A CA 1
ATOM 1668 C C . LEU A 1 224 ? 8.515 5.315 10.694 1.00 96.50 224 LEU A C 1
ATOM 1670 O O . LEU A 1 224 ? 8.987 4.227 10.366 1.00 96.50 224 LEU A O 1
ATOM 1674 N N . ASP A 1 225 ? 8.463 6.375 9.882 1.00 96.38 225 ASP A N 1
ATOM 1675 C CA . ASP A 1 225 ? 8.982 6.421 8.500 1.00 96.38 225 ASP A CA 1
ATOM 1676 C C . ASP A 1 225 ? 8.432 5.316 7.574 1.00 96.38 225 ASP A C 1
ATOM 1678 O O . ASP A 1 225 ? 9.143 4.742 6.748 1.00 96.38 225 ASP A O 1
ATOM 1682 N N . ARG A 1 226 ? 7.160 4.939 7.764 1.00 97.19 226 ARG A N 1
ATOM 1683 C CA . ARG A 1 226 ? 6.518 3.845 7.027 1.00 97.19 226 ARG A CA 1
ATOM 1684 C C . ARG A 1 226 ? 5.066 4.151 6.700 1.00 97.19 226 ARG A C 1
ATOM 1686 O O . ARG A 1 226 ? 4.336 4.727 7.502 1.00 97.19 226 ARG A O 1
ATOM 1693 N N . PHE A 1 227 ? 4.633 3.677 5.541 1.00 97.44 227 PHE A N 1
ATOM 1694 C CA . PHE A 1 227 ? 3.236 3.677 5.130 1.00 97.44 227 PHE A CA 1
ATOM 1695 C C . PHE A 1 227 ? 2.506 2.450 5.704 1.00 97.44 227 PHE A C 1
ATOM 1697 O O . PHE A 1 227 ? 3.063 1.348 5.692 1.00 97.44 227 PHE A O 1
ATOM 1704 N N . PRO A 1 228 ? 1.263 2.582 6.193 1.00 97.62 228 PRO A N 1
ATOM 1705 C CA . PRO A 1 228 ? 0.464 1.426 6.572 1.00 97.62 228 PRO A CA 1
ATOM 1706 C C . PRO A 1 228 ? 0.058 0.628 5.326 1.00 97.62 228 PRO A C 1
ATOM 1708 O O . PRO A 1 228 ? -0.396 1.191 4.329 1.00 97.62 228 PRO A O 1
ATOM 1711 N N . LYS A 1 229 ? 0.202 -0.696 5.396 1.00 97.88 229 LYS A N 1
ATOM 1712 C CA . LYS A 1 229 ? -0.251 -1.640 4.367 1.00 97.88 229 LYS A CA 1
ATOM 1713 C C . LYS A 1 229 ? -1.050 -2.762 5.023 1.00 97.88 229 LYS A C 1
ATOM 1715 O O . LYS A 1 229 ? -0.698 -3.195 6.114 1.00 97.88 229 LYS A O 1
ATOM 1720 N N . GLY A 1 230 ? -2.101 -3.259 4.384 1.00 98.12 230 GLY A N 1
ATOM 1721 C CA . GLY A 1 230 ? -2.866 -4.378 4.934 1.00 98.12 230 GLY A CA 1
ATOM 1722 C C . GLY A 1 230 ? -2.034 -5.661 5.021 1.00 98.12 230 GLY A C 1
ATOM 1723 O O . GLY A 1 230 ? -1.248 -5.960 4.118 1.00 98.12 230 GLY A O 1
ATOM 1724 N N . VAL A 1 231 ? -2.221 -6.437 6.089 1.00 97.94 231 VAL A N 1
ATOM 1725 C CA . VAL A 1 231 ? -1.670 -7.800 6.209 1.00 97.94 231 VAL A CA 1
ATOM 1726 C C . VAL A 1 231 ? -2.145 -8.705 5.071 1.00 97.94 231 VAL A C 1
ATOM 1728 O O . VAL A 1 231 ? -3.274 -8.576 4.600 1.00 97.94 231 VAL A O 1
ATOM 1731 N N . ALA A 1 232 ? -1.297 -9.627 4.619 1.00 96.62 232 ALA A N 1
ATOM 1732 C CA . ALA A 1 232 ? -1.699 -10.662 3.672 1.00 96.62 232 ALA A CA 1
ATOM 1733 C C . ALA A 1 232 ? -2.513 -11.766 4.365 1.00 96.62 232 ALA A C 1
ATOM 1735 O O . ALA A 1 232 ? -2.624 -11.837 5.591 1.00 96.62 232 ALA A O 1
ATOM 1736 N N . THR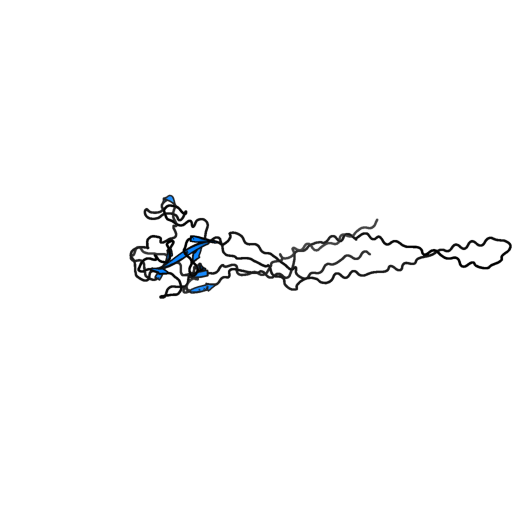 A 1 233 ? -3.050 -12.692 3.572 1.00 96.25 233 THR A N 1
ATOM 1737 C CA . THR A 1 233 ? -3.707 -13.888 4.112 1.00 96.25 233 THR A CA 1
ATOM 1738 C C . THR A 1 233 ? -2.734 -14.709 4.956 1.00 96.25 233 THR A C 1
ATOM 1740 O O . THR A 1 233 ? -1.712 -15.165 4.455 1.00 96.25 233 THR A O 1
ATOM 1743 N N . GLY A 1 234 ? -3.085 -14.935 6.224 1.00 94.75 234 GLY A N 1
ATOM 1744 C CA . GLY A 1 234 ? -2.284 -15.732 7.157 1.00 94.75 234 GLY A CA 1
ATOM 1745 C C . GLY A 1 234 ? -1.141 -14.973 7.838 1.00 94.75 234 GLY A C 1
ATOM 1746 O O . GLY A 1 234 ? -0.421 -15.571 8.633 1.00 94.75 234 GLY A O 1
ATOM 1747 N N . GLU A 1 235 ? -0.976 -13.676 7.570 1.00 96.81 235 GLU A N 1
ATOM 1748 C CA . GLU A 1 235 ? 0.015 -12.838 8.247 1.00 96.81 235 GLU A CA 1
ATOM 1749 C C . GLU A 1 235 ? -0.554 -12.154 9.497 1.00 96.81 235 GLU A C 1
ATOM 1751 O O . GLU A 1 235 ? -1.754 -11.898 9.605 1.00 96.81 235 GLU A O 1
ATOM 1756 N N . GLN A 1 236 ? 0.341 -11.822 10.429 1.00 96.44 236 GLN A N 1
ATOM 1757 C CA . GLN A 1 236 ? 0.058 -10.950 11.569 1.00 96.44 236 GLN A CA 1
ATOM 1758 C C . GLN A 1 236 ? 0.572 -9.527 11.297 1.00 96.44 236 GLN A C 1
ATOM 1760 O O . GLN A 1 236 ? 1.516 -9.361 10.511 1.00 96.44 236 GLN A O 1
ATOM 1765 N N . PRO A 1 237 ? 0.002 -8.496 11.949 1.00 96.81 237 PRO A N 1
ATOM 1766 C CA . PRO A 1 237 ? 0.589 -7.159 11.962 1.00 96.81 237 PRO A CA 1
ATOM 1767 C C . PRO A 1 237 ? 2.033 -7.174 12.483 1.00 96.81 237 PRO A C 1
ATOM 1769 O O . PRO A 1 237 ? 2.406 -8.034 13.278 1.00 96.81 237 PRO A O 1
ATOM 1772 N N . GLY A 1 238 ? 2.862 -6.222 12.045 1.00 95.38 238 GLY A N 1
ATOM 1773 C CA . GLY A 1 238 ? 4.264 -6.127 12.489 1.00 95.38 238 GLY A CA 1
ATOM 1774 C C . GLY A 1 238 ? 5.316 -6.289 11.398 1.00 95.38 238 GLY A C 1
ATOM 1775 O O . GLY A 1 238 ? 6.467 -5.897 11.595 1.00 95.38 238 GLY A O 1
ATOM 1776 N N . LEU A 1 239 ? 4.948 -6.847 10.244 1.00 97.06 239 LEU A N 1
ATOM 1777 C CA . LEU A 1 239 ? 5.882 -7.048 9.137 1.00 97.06 239 LEU A CA 1
ATOM 1778 C C . LEU A 1 239 ? 6.226 -5.717 8.464 1.00 97.06 239 LEU A C 1
ATOM 1780 O O . LEU A 1 239 ? 5.353 -4.890 8.217 1.00 97.06 239 LEU A O 1
ATOM 1784 N N . VAL A 1 240 ? 7.495 -5.527 8.117 1.00 97.31 240 VAL A N 1
ATOM 1785 C CA . VAL A 1 240 ? 7.974 -4.345 7.390 1.00 97.31 240 VAL A CA 1
ATOM 1786 C C . VAL A 1 240 ? 8.514 -4.742 6.023 1.00 97.31 240 VAL A C 1
ATOM 1788 O O . VAL A 1 240 ? 8.987 -5.863 5.839 1.00 97.31 240 VAL A O 1
ATOM 1791 N N . GLY A 1 241 ? 8.467 -3.826 5.063 1.00 95.69 241 GLY A N 1
ATOM 1792 C CA . GLY A 1 241 ? 9.001 -4.064 3.725 1.00 95.69 241 GLY A CA 1
ATOM 1793 C C . GLY A 1 241 ? 9.006 -2.805 2.870 1.00 95.69 241 GLY A C 1
ATOM 1794 O O . GLY A 1 241 ? 8.853 -1.702 3.389 1.00 95.69 241 GLY A O 1
ATOM 1795 N N . GLY A 1 242 ? 9.187 -2.983 1.562 1.00 94.06 242 GLY A N 1
ATOM 1796 C CA . GLY A 1 242 ? 9.302 -1.876 0.613 1.00 94.06 242 GLY A CA 1
ATOM 1797 C C . GLY A 1 242 ? 10.656 -1.172 0.687 1.00 94.06 242 GLY A C 1
ATOM 1798 O O . GLY A 1 242 ? 11.558 -1.587 1.419 1.00 94.06 242 GLY A O 1
ATOM 1799 N N . SER A 1 243 ? 10.819 -0.122 -0.111 1.00 92.94 243 SER A N 1
ATOM 1800 C CA . SER A 1 243 ? 12.072 0.628 -0.193 1.00 92.94 243 SER A CA 1
ATOM 1801 C C . SER A 1 243 ? 11.811 2.096 -0.501 1.00 92.94 243 SER A C 1
ATOM 1803 O O . SER A 1 243 ? 10.900 2.428 -1.250 1.00 92.94 243 SER A O 1
ATOM 1805 N N . ALA A 1 244 ? 12.647 2.984 0.044 1.00 92.00 244 ALA A N 1
ATOM 1806 C CA . ALA A 1 244 ? 12.626 4.412 -0.290 1.00 92.00 244 ALA A CA 1
ATOM 1807 C C . ALA A 1 244 ? 13.196 4.695 -1.692 1.00 92.00 244 ALA A C 1
ATOM 1809 O O . ALA A 1 244 ? 13.079 5.804 -2.205 1.00 92.00 244 ALA A O 1
ATOM 1810 N N . THR A 1 245 ? 13.854 3.702 -2.299 1.00 87.75 245 THR A N 1
ATOM 1811 C CA . THR A 1 245 ? 14.443 3.795 -3.638 1.00 87.75 245 THR A CA 1
ATOM 1812 C C . THR A 1 245 ? 14.248 2.492 -4.405 1.00 87.75 245 THR A C 1
ATOM 1814 O O . THR A 1 245 ? 14.304 1.407 -3.827 1.00 87.75 245 THR A O 1
ATOM 1817 N N . HIS A 1 246 ? 14.109 2.574 -5.721 1.00 83.25 246 HIS A N 1
ATOM 1818 C CA . HIS A 1 246 ? 14.223 1.420 -6.611 1.00 83.25 246 HIS A CA 1
ATOM 1819 C C . HIS A 1 246 ? 15.194 1.738 -7.747 1.00 83.25 246 HIS A C 1
ATOM 1821 O O . HIS A 1 246 ? 15.631 2.879 -7.916 1.00 83.25 246 HIS A O 1
ATOM 1827 N N . ARG A 1 247 ? 15.602 0.714 -8.501 1.00 80.12 247 ARG A N 1
ATOM 1828 C CA . ARG A 1 247 ? 16.570 0.863 -9.594 1.00 80.12 247 ARG A CA 1
ATOM 1829 C C . ARG A 1 247 ? 15.973 0.351 -10.890 1.00 80.12 247 ARG A C 1
ATOM 1831 O O . ARG A 1 247 ? 15.364 -0.712 -10.922 1.00 80.12 247 ARG A O 1
ATOM 1838 N N . HIS A 1 248 ? 16.237 1.080 -11.965 1.00 79.62 248 HIS A N 1
ATOM 1839 C CA . HIS A 1 248 ? 16.016 0.593 -13.316 1.00 79.62 248 HIS A CA 1
ATOM 1840 C C . HIS A 1 248 ? 17.302 -0.048 -13.826 1.00 79.62 248 HIS A C 1
ATOM 1842 O O . HIS A 1 248 ? 18.400 0.490 -13.658 1.00 79.62 248 HIS A O 1
ATOM 1848 N N . THR A 1 249 ? 17.159 -1.202 -14.457 1.00 79.75 249 THR A N 1
ATOM 1849 C CA . THR A 1 249 ? 18.230 -1.866 -15.195 1.00 79.75 249 THR A CA 1
ATOM 1850 C C . THR A 1 249 ? 17.805 -2.020 -16.647 1.00 79.75 249 THR A C 1
ATOM 1852 O O . THR A 1 249 ? 16.624 -1.948 -16.971 1.00 79.75 249 THR A O 1
ATOM 1855 N N . TYR A 1 250 ? 18.758 -2.186 -17.552 1.00 81.00 250 TYR A N 1
ATOM 1856 C CA . TYR A 1 250 ? 18.479 -2.428 -18.961 1.00 81.00 250 TYR A CA 1
ATOM 1857 C C . TYR A 1 250 ? 19.418 -3.510 -19.476 1.00 81.00 250 TYR A C 1
ATOM 1859 O O . TYR A 1 250 ? 20.581 -3.575 -19.083 1.00 81.00 250 TYR A O 1
ATOM 1867 N N . THR A 1 251 ? 18.906 -4.374 -20.346 1.00 80.38 251 THR A N 1
ATOM 1868 C CA . THR A 1 251 ? 19.659 -5.499 -20.931 1.00 80.38 251 THR A CA 1
ATOM 1869 C C . THR A 1 251 ? 19.891 -5.342 -22.429 1.00 80.38 251 THR A C 1
ATOM 1871 O O . THR A 1 251 ? 20.659 -6.105 -23.008 1.00 80.38 251 THR A O 1
ATOM 1874 N N . ALA A 1 252 ? 19.261 -4.348 -23.058 1.00 82.38 252 ALA A N 1
ATOM 1875 C CA . ALA A 1 252 ? 19.363 -4.085 -24.486 1.00 82.38 252 ALA A CA 1
ATOM 1876 C C . ALA A 1 252 ? 19.518 -2.585 -24.763 1.00 82.38 252 ALA A C 1
ATOM 1878 O O . ALA A 1 252 ? 19.122 -1.738 -23.963 1.00 82.38 252 ALA A O 1
ATOM 1879 N N . VAL A 1 253 ? 20.096 -2.258 -25.917 1.00 81.94 253 VAL A N 1
ATOM 1880 C CA . VAL A 1 253 ? 20.153 -0.888 -26.435 1.00 81.94 253 VAL A CA 1
ATOM 1881 C C . VAL A 1 253 ? 19.363 -0.802 -27.743 1.00 81.94 253 VAL A C 1
ATOM 1883 O O . VAL A 1 253 ? 19.436 -1.733 -28.558 1.00 81.94 253 VAL A O 1
ATOM 1886 N N . PRO A 1 254 ? 18.612 0.293 -27.957 1.00 84.31 254 PRO A N 1
ATOM 1887 C CA . PRO A 1 254 ? 17.930 0.530 -29.208 1.00 84.31 254 PRO A CA 1
ATOM 1888 C C . PRO A 1 254 ? 18.894 0.515 -30.386 1.00 84.31 254 PRO A C 1
ATOM 1890 O O . PRO A 1 254 ? 20.040 0.976 -30.295 1.00 84.31 254 PRO A O 1
ATOM 1893 N N . GLN A 1 255 ? 18.409 -0.005 -31.507 1.00 82.94 255 GLN A N 1
ATOM 1894 C CA . GLN A 1 255 ? 19.120 0.069 -32.771 1.00 82.94 255 GLN A CA 1
ATOM 1895 C C . GLN A 1 255 ? 19.392 1.536 -33.134 1.00 82.94 255 GLN A C 1
ATOM 1897 O O . GLN A 1 255 ? 18.496 2.377 -33.098 1.00 82.94 255 GLN A O 1
ATOM 1902 N N . HIS A 1 256 ? 20.633 1.843 -33.503 1.00 77.62 256 HIS A N 1
ATOM 1903 C CA . HIS A 1 256 ? 21.051 3.186 -33.892 1.00 77.62 256 HIS A CA 1
ATOM 1904 C C . HIS A 1 256 ? 22.218 3.116 -34.883 1.00 77.62 256 HIS A C 1
ATOM 1906 O O . HIS A 1 256 ? 22.931 2.116 -34.956 1.00 77.62 256 HIS A O 1
ATOM 1912 N N . THR A 1 257 ? 22.411 4.182 -35.657 1.00 73.12 257 THR A N 1
ATOM 1913 C CA . THR A 1 257 ? 23.437 4.258 -36.706 1.00 73.12 257 THR A CA 1
ATOM 1914 C C . THR A 1 257 ? 24.489 5.311 -36.387 1.00 73.12 257 THR A C 1
ATOM 1916 O O . THR A 1 257 ? 24.177 6.347 -35.802 1.00 73.12 257 THR A O 1
ATOM 1919 N N . HIS A 1 258 ? 25.717 5.078 -36.849 1.00 73.12 258 HIS A N 1
ATOM 1920 C CA . HIS A 1 258 ? 26.823 6.036 -36.792 1.00 73.12 258 HIS A CA 1
ATOM 1921 C C . HIS A 1 258 ? 27.222 6.455 -38.206 1.00 73.12 258 HIS A C 1
ATOM 1923 O O . HIS A 1 258 ? 27.275 5.616 -39.104 1.00 73.12 258 HIS A O 1
ATOM 1929 N N . THR A 1 259 ? 27.554 7.731 -38.396 1.00 67.19 259 THR A N 1
ATOM 1930 C CA . THR A 1 259 ? 28.201 8.202 -39.629 1.00 67.19 259 THR A CA 1
ATOM 1931 C C . THR A 1 259 ? 29.708 8.170 -39.417 1.00 67.19 259 THR A C 1
ATOM 1933 O O . THR A 1 259 ? 30.223 8.904 -38.575 1.00 67.19 259 THR A O 1
ATOM 1936 N N . ILE A 1 260 ? 30.420 7.324 -40.163 1.00 66.75 260 ILE A N 1
ATOM 1937 C CA . ILE A 1 260 ? 31.887 7.282 -40.134 1.00 66.75 260 ILE A CA 1
ATOM 1938 C C . ILE A 1 260 ? 32.410 8.269 -41.187 1.00 66.75 260 ILE A C 1
ATOM 1940 O O . ILE A 1 260 ? 32.053 8.122 -42.358 1.00 66.75 260 ILE A O 1
ATOM 1944 N N . PRO A 1 261 ? 33.232 9.269 -40.815 1.00 62.72 261 PRO A N 1
ATOM 1945 C CA . PRO A 1 261 ? 33.917 10.101 -41.796 1.00 62.72 261 PRO A CA 1
ATOM 1946 C C . PRO A 1 261 ? 34.856 9.227 -42.633 1.00 62.72 261 PRO A C 1
ATOM 1948 O O . PRO A 1 261 ? 35.711 8.537 -42.082 1.00 62.72 261 PRO A O 1
ATOM 1951 N N . THR A 1 262 ? 34.698 9.233 -43.953 1.00 56.28 262 THR A N 1
ATOM 1952 C CA . THR A 1 262 ? 35.688 8.651 -44.865 1.00 56.28 262 THR A CA 1
ATOM 1953 C C . THR A 1 262 ? 36.848 9.630 -45.024 1.00 56.28 262 THR A C 1
ATOM 1955 O O . THR A 1 262 ? 36.602 10.817 -45.252 1.00 56.28 262 THR A O 1
ATOM 1958 N N . ASP A 1 263 ? 38.084 9.145 -44.901 1.00 53.62 263 ASP A N 1
ATOM 1959 C CA . ASP A 1 263 ? 39.288 9.924 -45.227 1.00 53.62 263 ASP A CA 1
ATOM 1960 C C . ASP A 1 263 ? 39.248 10.289 -46.732 1.00 53.62 263 ASP A C 1
ATOM 1962 O O . ASP A 1 263 ? 38.842 9.432 -47.528 1.00 53.62 263 ASP A O 1
ATOM 1966 N N . PRO A 1 264 ? 39.556 11.540 -47.127 1.00 49.31 264 PRO A N 1
ATOM 1967 C CA . PRO A 1 264 ? 39.534 11.973 -48.525 1.00 49.31 264 PRO A CA 1
ATOM 1968 C C . PRO A 1 264 ? 40.585 11.291 -49.411 1.00 49.31 264 PRO A C 1
ATOM 1970 O O . PRO A 1 264 ? 41.663 10.907 -48.906 1.00 49.31 264 PRO A O 1
#